Protein AF-A0A933KCN4-F1 (afdb_monomer_lite)

Radius of gyration: 22.03 Å; chains: 1; bounding box: 54×38×72 Å

Sequence (298 aa):
MMPRCTMSQRCWRRTVTELDRVSPREGIVVPLVALTMRRPDFNPCTGIELEEIDELVVASTVLVPADRQVNGPARVSVLASTNHQVNRSIQRIVTRFPRLRACAYLHSHPFARGGTWPSRGPGCDYDGHMIPLFERNREAGLNTSFSFIACRAGSGDGWVIAAFALDRWRRIVDLGFVEVADDSSASVRDALVESLHSRADVRSMLHRFKGELARRGLGFRIDELFGGWLRVVIDLGDSCAAVLLLPVEFPRRVPEFFTVRRPGNGASRFPAPAAWLTTSDGWVRVVDRIEEVYHVRP

Structure (mmCIF, N/CA/C/O backbone):
data_AF-A0A933KCN4-F1
#
_entry.id   AF-A0A933KCN4-F1
#
loop_
_atom_site.group_PDB
_atom_site.id
_atom_site.type_symbol
_atom_site.label_atom_id
_atom_site.label_alt_id
_atom_site.label_comp_id
_atom_site.label_asym_id
_atom_site.label_entity_id
_atom_site.label_seq_id
_atom_site.pdbx_PDB_ins_code
_atom_site.Cartn_x
_atom_site.Cartn_y
_atom_site.Cartn_z
_atom_site.occupancy
_atom_site.B_iso_or_equiv
_atom_site.auth_seq_id
_atom_site.auth_comp_id
_atom_site.auth_asym_id
_atom_site.auth_atom_id
_atom_site.pdbx_PDB_model_num
ATOM 1 N N . MET A 1 1 ? 1.976 -20.451 -0.901 1.00 81.50 1 MET A N 1
ATOM 2 C CA . MET A 1 1 ? 1.371 -19.775 -2.068 1.00 81.50 1 MET A CA 1
ATOM 3 C C . MET A 1 1 ? 1.918 -18.360 -2.103 1.00 81.50 1 MET A C 1
ATOM 5 O O . MET A 1 1 ? 1.991 -17.756 -1.035 1.00 81.50 1 MET A O 1
ATOM 9 N N . MET A 1 2 ? 2.375 -17.888 -3.263 1.00 92.44 2 MET A N 1
ATOM 10 C CA . MET A 1 2 ? 2.912 -16.528 -3.398 1.00 92.44 2 MET A CA 1
ATOM 11 C C . MET A 1 2 ? 1.773 -15.517 -3.571 1.00 92.44 2 MET A C 1
ATOM 13 O O . MET A 1 2 ? 0.769 -15.879 -4.189 1.00 92.44 2 MET A O 1
ATOM 17 N N . PRO A 1 3 ? 1.903 -14.293 -3.027 1.00 96.12 3 PRO A N 1
ATOM 18 C CA . PRO A 1 3 ? 0.948 -13.224 -3.278 1.00 96.12 3 PRO A CA 1
ATOM 19 C C . PRO A 1 3 ? 0.788 -12.944 -4.772 1.00 96.12 3 PRO A C 1
ATOM 21 O O . PRO A 1 3 ? 1.776 -12.885 -5.506 1.00 96.12 3 PRO A O 1
ATOM 24 N N . ARG A 1 4 ? -0.447 -12.713 -5.215 1.00 97.31 4 ARG A N 1
ATOM 25 C CA . ARG A 1 4 ? -0.712 -12.175 -6.554 1.00 97.31 4 ARG A CA 1
ATOM 26 C C . ARG A 1 4 ? -0.347 -10.697 -6.605 1.00 97.31 4 ARG A C 1
ATOM 28 O O . ARG A 1 4 ? -0.522 -9.989 -5.618 1.00 97.31 4 ARG A O 1
ATOM 35 N N . CYS A 1 5 ? 0.124 -10.219 -7.752 1.00 98.19 5 CYS A N 1
ATOM 36 C CA . CYS A 1 5 ? 0.451 -8.809 -7.942 1.00 98.19 5 CYS A CA 1
ATOM 37 C C . CYS A 1 5 ? -0.417 -8.213 -9.044 1.00 98.19 5 CYS A C 1
ATOM 39 O O . CYS A 1 5 ? -0.327 -8.640 -10.191 1.00 98.19 5 CYS A O 1
ATOM 41 N N . THR A 1 6 ? -1.193 -7.190 -8.709 1.00 98.38 6 THR A N 1
ATOM 42 C CA . THR A 1 6 ? -2.132 -6.540 -9.622 1.00 98.38 6 THR A CA 1
ATOM 43 C C . THR A 1 6 ? -1.844 -5.042 -9.696 1.00 98.38 6 THR A C 1
ATOM 45 O O . THR A 1 6 ? -1.552 -4.403 -8.685 1.00 98.38 6 THR A O 1
ATOM 48 N N . MET A 1 7 ? -1.955 -4.439 -10.877 1.00 98.56 7 MET A N 1
ATOM 49 C CA . MET A 1 7 ? -1.900 -2.990 -11.082 1.00 98.56 7 MET A CA 1
ATOM 50 C C . MET A 1 7 ? -3.141 -2.518 -11.832 1.00 98.56 7 MET A C 1
ATOM 52 O O . MET A 1 7 ? -3.542 -3.121 -12.823 1.00 98.56 7 MET A O 1
ATOM 56 N N . SER A 1 8 ? -3.739 -1.414 -11.389 1.00 98.50 8 SER A N 1
ATOM 57 C CA . SER A 1 8 ? -4.896 -0.843 -12.081 1.00 98.50 8 SER A CA 1
ATOM 58 C C . SER A 1 8 ? -4.525 -0.332 -13.481 1.00 98.50 8 SER A C 1
ATOM 60 O O . SER A 1 8 ? -3.422 0.184 -13.696 1.00 98.50 8 SER A O 1
ATOM 62 N N . GLN A 1 9 ? -5.446 -0.424 -14.443 1.00 98.44 9 GLN A N 1
ATOM 63 C CA . GLN A 1 9 ? -5.261 0.035 -15.825 1.00 98.44 9 GLN A CA 1
ATOM 64 C C . GLN A 1 9 ? -4.801 1.501 -15.895 1.00 98.44 9 GLN A C 1
ATOM 66 O O . GLN A 1 9 ? -3.965 1.880 -16.726 1.00 98.44 9 GLN A O 1
ATOM 71 N N . ARG A 1 10 ? -5.336 2.368 -15.028 1.00 98.12 10 ARG A N 1
ATOM 72 C CA . ARG A 1 10 ? -4.909 3.770 -14.933 1.00 98.12 10 ARG A CA 1
ATOM 73 C C . ARG A 1 10 ? -3.468 3.901 -14.444 1.00 98.12 10 ARG A C 1
ATOM 75 O O . ARG A 1 10 ? -2.727 4.721 -14.992 1.00 98.12 10 ARG A O 1
ATOM 82 N N . CYS A 1 11 ? -3.069 3.124 -13.439 1.00 98.06 11 CYS A N 1
ATOM 83 C CA . CYS A 1 11 ? -1.692 3.106 -12.950 1.00 98.06 11 CYS A CA 1
ATOM 84 C C . CYS A 1 11 ? -0.727 2.578 -13.994 1.00 98.06 11 CYS A C 1
ATOM 86 O O . CYS A 1 11 ? 0.296 3.216 -14.222 1.00 98.06 11 CYS A O 1
ATOM 88 N N . TRP A 1 12 ? -1.089 1.487 -14.665 1.00 98.38 12 TRP A N 1
ATOM 89 C CA . TRP A 1 12 ? -0.310 0.908 -15.748 1.00 98.38 12 TRP A CA 1
ATOM 90 C C . TRP A 1 12 ? -0.003 1.942 -16.828 1.00 98.38 12 TRP A C 1
ATOM 92 O O . TRP A 1 12 ? 1.162 2.221 -17.100 1.00 98.38 12 TRP A O 1
ATOM 102 N N . ARG A 1 13 ? -1.041 2.595 -17.373 1.00 98.38 13 ARG A N 1
ATOM 103 C CA . ARG A 1 13 ? -0.879 3.635 -18.402 1.00 98.38 13 ARG A CA 1
ATOM 104 C C . ARG A 1 13 ? 0.042 4.754 -17.935 1.00 98.38 13 ARG A C 1
ATOM 106 O O . ARG A 1 13 ? 0.967 5.117 -18.649 1.00 98.38 13 ARG A O 1
ATOM 113 N N . ARG A 1 14 ? -0.180 5.271 -16.723 1.00 97.94 14 ARG A N 1
ATOM 114 C CA . ARG A 1 14 ? 0.636 6.356 -16.164 1.00 97.94 14 ARG A CA 1
ATOM 115 C C . ARG A 1 14 ? 2.099 5.949 -15.984 1.00 97.94 14 ARG A C 1
ATOM 117 O O . ARG A 1 14 ? 2.979 6.753 -16.273 1.00 97.94 14 ARG A O 1
ATOM 124 N N . THR A 1 15 ? 2.346 4.733 -15.504 1.00 98.19 15 THR A N 1
ATOM 125 C CA . THR A 1 15 ? 3.693 4.175 -15.355 1.00 98.19 15 THR A CA 1
ATOM 126 C C . THR A 1 15 ? 4.356 4.038 -16.718 1.00 98.19 15 THR A C 1
ATOM 128 O O . THR A 1 15 ? 5.414 4.615 -16.921 1.00 98.19 15 THR A O 1
ATOM 131 N N . VAL A 1 16 ? 3.714 3.363 -17.674 1.00 97.94 16 VAL A N 1
ATOM 132 C CA . VAL A 1 16 ? 4.256 3.159 -19.026 1.00 97.94 16 VAL A CA 1
ATOM 133 C C . VAL A 1 16 ? 4.570 4.485 -19.715 1.00 97.94 16 VAL A C 1
ATOM 135 O O . VAL A 1 16 ? 5.673 4.641 -20.220 1.00 97.94 16 VAL A O 1
ATOM 138 N N . THR A 1 17 ? 3.672 5.475 -19.651 1.00 98.00 17 THR A N 1
ATOM 139 C CA . THR A 1 17 ? 3.935 6.815 -20.203 1.00 98.00 17 THR A CA 1
ATOM 140 C C . THR A 1 17 ? 5.198 7.447 -19.615 1.00 98.00 17 THR A C 1
ATOM 142 O O . THR A 1 17 ? 5.985 8.042 -20.348 1.00 98.00 17 THR A O 1
ATOM 145 N N . GLU A 1 18 ? 5.412 7.324 -18.304 1.00 97.75 18 GLU A N 1
ATOM 146 C CA . GLU A 1 18 ? 6.623 7.849 -17.670 1.00 97.75 18 GLU A CA 1
ATOM 147 C C . GLU A 1 18 ? 7.877 7.069 -18.086 1.00 97.75 18 GLU A C 1
ATOM 149 O O . GLU A 1 18 ? 8.913 7.676 -18.354 1.00 97.75 18 GLU A O 1
ATOM 154 N N . LEU A 1 19 ? 7.791 5.740 -18.175 1.00 97.25 19 LEU A N 1
ATOM 155 C CA . LEU A 1 19 ? 8.918 4.898 -18.576 1.00 97.25 19 LEU A CA 1
ATOM 156 C C . LEU A 1 19 ? 9.306 5.109 -20.046 1.00 97.25 19 LEU A C 1
ATOM 158 O O . LEU A 1 19 ? 10.495 5.162 -20.362 1.00 97.25 19 LEU A O 1
ATOM 162 N N . ASP A 1 20 ? 8.331 5.297 -20.935 1.00 97.31 20 ASP A N 1
ATOM 163 C CA . ASP A 1 20 ? 8.576 5.620 -22.341 1.00 97.31 20 ASP A CA 1
ATOM 164 C C . ASP A 1 20 ? 9.234 6.994 -22.499 1.00 97.31 20 ASP A C 1
ATOM 166 O O . ASP A 1 20 ? 10.164 7.136 -23.290 1.00 97.31 20 ASP A O 1
ATOM 170 N N . ARG A 1 21 ? 8.830 7.989 -21.695 1.00 97.06 21 ARG A N 1
ATOM 171 C CA . ARG A 1 21 ? 9.412 9.343 -21.714 1.00 97.06 21 ARG A CA 1
ATOM 172 C C . ARG A 1 21 ? 10.920 9.350 -21.440 1.00 97.06 21 ARG A C 1
ATOM 174 O O . ARG A 1 21 ? 11.634 10.200 -21.972 1.00 97.06 21 ARG A O 1
ATOM 181 N N . VAL A 1 22 ? 11.399 8.470 -20.561 1.00 96.88 22 VAL A N 1
ATOM 182 C CA . VAL A 1 22 ? 12.813 8.442 -20.137 1.00 96.88 22 VAL A CA 1
ATOM 183 C C . VAL A 1 22 ? 13.652 7.402 -20.873 1.00 96.88 22 VAL A C 1
ATOM 185 O O . VAL A 1 22 ? 14.882 7.518 -20.873 1.00 96.88 22 VAL A O 1
ATOM 188 N N . SER A 1 23 ? 13.015 6.431 -21.533 1.00 94.56 23 SER A N 1
ATOM 189 C CA . SER A 1 23 ? 13.692 5.418 -22.345 1.00 94.56 23 SER A CA 1
ATOM 190 C C . SER A 1 23 ? 14.627 6.071 -23.384 1.00 94.56 23 SER A C 1
ATOM 192 O O . SER A 1 23 ? 14.271 7.105 -23.949 1.00 94.56 23 SER A O 1
ATOM 194 N N . PRO A 1 24 ? 15.841 5.534 -23.632 1.00 95.06 24 PRO A N 1
ATOM 195 C CA . PRO A 1 24 ? 16.376 4.234 -23.208 1.00 95.06 24 PRO A CA 1
ATOM 196 C C . PRO A 1 24 ? 17.041 4.231 -21.818 1.00 95.06 24 PRO A C 1
ATOM 198 O O . PRO A 1 24 ? 17.801 3.317 -21.512 1.00 95.06 24 PRO A O 1
ATOM 201 N N . ARG A 1 25 ? 16.803 5.244 -20.980 1.00 97.12 25 ARG A N 1
ATOM 202 C CA . ARG A 1 25 ? 17.338 5.321 -19.612 1.00 97.12 25 ARG A CA 1
ATOM 203 C C . ARG A 1 25 ? 16.365 4.707 -18.609 1.00 97.12 25 ARG A C 1
ATOM 205 O O . ARG A 1 25 ? 15.171 4.593 -18.891 1.00 97.12 25 ARG A O 1
ATOM 212 N N . GLU A 1 26 ? 16.872 4.330 -17.442 1.00 96.75 26 GLU A N 1
ATOM 213 C CA . GLU A 1 26 ? 16.041 3.850 -16.341 1.00 96.75 26 GLU A CA 1
ATOM 214 C C . GLU A 1 26 ? 15.126 4.962 -15.826 1.00 96.75 26 GLU A C 1
ATOM 216 O O . GLU A 1 26 ? 15.559 6.098 -15.615 1.00 96.75 26 GLU A O 1
ATOM 221 N N . GLY A 1 27 ? 13.857 4.631 -15.609 1.00 96.44 27 GLY A N 1
ATOM 222 C CA . GLY A 1 27 ? 12.855 5.496 -14.996 1.00 96.44 27 GLY A CA 1
ATOM 223 C C . GLY A 1 27 ? 12.537 5.075 -13.575 1.00 96.44 27 GLY A C 1
ATOM 224 O O . GLY A 1 27 ? 12.808 3.941 -13.197 1.00 96.44 27 GLY A O 1
ATOM 225 N N . ILE A 1 28 ? 11.932 5.976 -12.801 1.00 96.00 28 ILE A N 1
ATOM 226 C CA . ILE A 1 28 ? 11.453 5.685 -11.448 1.00 96.00 28 ILE A CA 1
ATOM 227 C C . ILE A 1 28 ? 10.048 6.245 -11.230 1.00 96.00 28 ILE A C 1
ATOM 229 O O . ILE A 1 28 ? 9.748 7.392 -11.566 1.00 96.00 28 ILE A O 1
ATOM 233 N N . VAL A 1 29 ? 9.191 5.448 -10.602 1.00 96.25 29 VAL A N 1
ATOM 234 C CA . VAL A 1 29 ? 7.903 5.886 -10.055 1.00 96.25 29 VAL A CA 1
ATOM 235 C C . VAL A 1 29 ? 7.720 5.293 -8.663 1.00 96.25 29 VAL A C 1
ATOM 237 O O . VAL A 1 29 ? 8.327 4.285 -8.308 1.00 96.25 29 VAL A O 1
ATOM 240 N N . VAL A 1 30 ? 6.865 5.912 -7.853 1.00 96.56 30 VAL A N 1
ATOM 241 C CA . VAL A 1 30 ? 6.528 5.386 -6.528 1.00 96.56 30 VAL A CA 1
ATOM 242 C C . VAL A 1 30 ? 5.136 4.761 -6.580 1.00 96.56 30 VAL A C 1
ATOM 244 O O . VAL A 1 30 ? 4.142 5.497 -6.587 1.00 96.56 30 VAL A O 1
ATOM 247 N N . PRO A 1 31 ? 5.026 3.425 -6.656 1.00 97.31 31 PRO A N 1
ATOM 248 C CA . PRO A 1 31 ? 3.743 2.748 -6.567 1.00 97.31 31 PRO A CA 1
ATOM 249 C C . PRO A 1 31 ? 3.214 2.801 -5.135 1.00 97.31 31 PRO A C 1
ATOM 251 O O . PRO A 1 31 ? 3.963 2.679 -4.166 1.00 97.31 31 PRO A O 1
ATOM 254 N N . LEU A 1 32 ? 1.904 2.983 -5.008 1.00 97.50 32 LEU A N 1
ATOM 255 C CA . LEU A 1 32 ? 1.205 2.868 -3.741 1.00 97.50 32 LEU A CA 1
ATOM 256 C C . LEU A 1 32 ? 0.402 1.573 -3.747 1.00 97.50 32 LEU A C 1
ATOM 258 O O . LEU A 1 32 ? -0.440 1.364 -4.622 1.00 97.50 32 LEU A O 1
ATOM 262 N N . VAL A 1 33 ? 0.698 0.720 -2.773 1.00 96.62 33 VAL A N 1
ATOM 263 C CA . VAL A 1 33 ? 0.242 -0.668 -2.709 1.00 96.62 33 VAL A CA 1
ATOM 264 C C . VAL A 1 33 ? -0.781 -0.812 -1.588 1.00 96.62 33 VAL A C 1
ATOM 266 O O . VAL A 1 33 ? -0.546 -0.326 -0.481 1.00 96.62 33 VAL A O 1
ATOM 269 N N . ALA A 1 34 ? -1.897 -1.477 -1.872 1.00 96.06 34 ALA A N 1
ATOM 270 C CA . ALA A 1 34 ? -2.776 -2.058 -0.864 1.00 96.06 34 ALA A CA 1
ATOM 271 C C . ALA A 1 34 ? -2.482 -3.554 -0.719 1.00 96.06 34 ALA A C 1
ATOM 273 O O . ALA A 1 34 ? -2.160 -4.220 -1.703 1.00 96.06 34 ALA A O 1
ATOM 274 N N . LEU A 1 35 ? -2.600 -4.064 0.507 1.00 94.94 35 LEU A N 1
ATOM 275 C CA . LEU A 1 35 ? -2.423 -5.482 0.815 1.00 94.94 35 LEU A CA 1
ATOM 276 C C . LEU A 1 35 ? -3.782 -6.116 1.103 1.00 94.94 35 LEU A C 1
ATOM 278 O O . LEU A 1 35 ? -4.529 -5.617 1.949 1.00 94.94 35 LEU A O 1
ATOM 282 N N . THR A 1 36 ? -4.063 -7.235 0.447 1.00 92.75 36 THR A N 1
ATOM 283 C CA . THR A 1 36 ? -5.160 -8.130 0.817 1.00 92.75 36 THR A CA 1
ATOM 284 C C . THR A 1 36 ? -4.583 -9.277 1.631 1.00 92.75 36 THR A C 1
ATOM 286 O O . THR A 1 36 ? -3.637 -9.938 1.204 1.00 92.75 36 THR A O 1
ATOM 289 N N . MET A 1 37 ? -5.142 -9.510 2.815 1.00 92.56 37 MET A N 1
ATOM 290 C CA . MET A 1 37 ? -4.694 -10.573 3.712 1.00 92.56 37 MET A CA 1
ATOM 291 C C . MET A 1 37 ? -5.373 -11.893 3.353 1.00 92.56 37 MET A C 1
ATOM 293 O O . MET A 1 37 ? -6.578 -11.923 3.112 1.00 92.56 37 MET A O 1
ATOM 297 N N . ARG A 1 38 ? -4.627 -13.000 3.400 1.00 91.69 38 ARG A N 1
ATOM 298 C CA . ARG A 1 38 ? -5.158 -14.348 3.132 1.00 91.69 38 ARG A CA 1
ATOM 299 C C . ARG A 1 38 ? -6.177 -14.789 4.177 1.00 91.69 38 ARG A C 1
ATOM 301 O O . ARG A 1 38 ? -7.080 -15.573 3.896 1.00 91.69 38 ARG A O 1
ATOM 308 N N . ARG A 1 39 ? -6.016 -14.296 5.404 1.00 87.44 39 ARG A N 1
ATOM 309 C CA . ARG A 1 39 ? -6.903 -14.585 6.527 1.00 87.44 39 ARG A CA 1
ATOM 310 C C . ARG A 1 39 ? -7.927 -13.463 6.707 1.00 87.44 39 ARG A C 1
ATOM 312 O O . ARG A 1 39 ? -7.523 -12.326 6.958 1.00 87.44 39 ARG A O 1
ATOM 319 N N . PRO A 1 40 ? -9.239 -13.758 6.661 1.00 77.56 40 PRO A N 1
ATOM 320 C CA . PRO A 1 40 ? -10.265 -12.742 6.889 1.00 77.56 40 PRO A CA 1
ATOM 321 C C . PRO A 1 40 ? -10.249 -12.219 8.335 1.00 77.56 40 PRO A C 1
ATOM 323 O O . PRO A 1 40 ? -10.608 -11.068 8.576 1.00 77.56 40 PRO A O 1
ATOM 326 N N . ASP A 1 41 ? -9.779 -13.033 9.285 1.00 76.44 41 ASP A N 1
ATOM 327 C CA . ASP A 1 41 ? -9.681 -12.735 10.717 1.00 76.44 41 ASP A CA 1
ATOM 328 C C . ASP A 1 41 ? -8.330 -12.127 11.140 1.00 76.44 41 ASP A C 1
ATOM 330 O O . ASP A 1 41 ? -8.005 -12.127 12.331 1.00 76.44 41 ASP A O 1
ATOM 334 N N . PHE A 1 42 ? -7.541 -11.628 10.179 1.00 83.00 42 PHE A N 1
ATOM 335 C CA . PHE A 1 42 ? -6.253 -10.985 10.439 1.00 83.00 42 PHE A CA 1
ATOM 336 C C . PHE A 1 42 ? -6.388 -9.819 11.432 1.00 83.00 42 PHE A C 1
ATOM 338 O O . PHE A 1 42 ? -7.232 -8.938 11.260 1.00 83.00 42 PHE A O 1
ATOM 345 N N . ASN A 1 43 ? -5.523 -9.803 12.449 1.00 83.00 43 ASN A N 1
ATOM 346 C CA . ASN A 1 43 ? -5.484 -8.752 13.459 1.00 83.00 43 ASN A CA 1
ATOM 347 C C . ASN A 1 43 ? -4.529 -7.630 13.011 1.00 83.00 43 ASN A C 1
ATOM 349 O O . ASN A 1 43 ? -3.319 -7.844 13.000 1.00 83.00 43 ASN A O 1
ATOM 353 N N . PRO A 1 44 ? -5.011 -6.405 12.734 1.00 82.38 44 PRO A N 1
ATOM 354 C CA . PRO A 1 44 ? -4.163 -5.304 12.268 1.00 82.38 44 PRO A CA 1
ATOM 355 C C . PRO A 1 44 ? -3.173 -4.785 13.325 1.00 82.38 44 PRO A C 1
ATOM 357 O O . PRO A 1 44 ? -2.389 -3.886 13.033 1.00 82.38 44 PRO A O 1
ATOM 360 N N . CYS A 1 45 ? -3.214 -5.303 14.559 1.00 82.12 45 CYS A N 1
ATOM 361 C CA . CYS A 1 45 ? -2.244 -4.988 15.607 1.00 82.12 45 CYS A CA 1
ATOM 362 C C . CYS A 1 45 ? -0.999 -5.889 15.598 1.00 82.12 45 CYS A C 1
ATOM 364 O O . CYS A 1 45 ? -0.079 -5.614 16.369 1.00 82.12 45 CYS A O 1
ATOM 366 N N . THR A 1 46 ? -0.968 -6.970 14.812 1.00 85.62 46 THR A N 1
ATOM 367 C CA . THR A 1 46 ? 0.212 -7.840 14.697 1.00 85.62 46 THR A CA 1
ATOM 368 C C . THR A 1 46 ? 1.080 -7.440 13.509 1.00 85.62 46 THR A C 1
ATOM 370 O O . THR A 1 46 ? 0.627 -6.739 12.605 1.00 85.62 46 THR A O 1
ATOM 373 N N . GLY A 1 47 ? 2.338 -7.891 13.517 1.00 87.75 47 GLY A N 1
ATOM 374 C CA . GLY A 1 47 ? 3.182 -7.804 12.328 1.00 87.75 47 GLY A CA 1
ATOM 375 C C . GLY A 1 47 ? 2.541 -8.543 11.149 1.00 87.75 47 GLY A C 1
ATOM 376 O O . GLY A 1 47 ? 1.856 -9.540 11.364 1.00 87.75 47 GLY A O 1
ATOM 377 N N . ILE A 1 48 ? 2.747 -8.032 9.937 1.00 92.00 48 ILE A N 1
ATOM 378 C CA . ILE A 1 48 ? 2.319 -8.629 8.670 1.00 92.00 48 ILE A CA 1
ATOM 379 C C . ILE A 1 48 ? 3.529 -9.301 8.030 1.00 92.00 48 ILE A C 1
ATOM 381 O O . ILE A 1 48 ? 4.473 -8.619 7.622 1.00 92.00 48 ILE A O 1
ATOM 385 N N . GLU A 1 49 ? 3.489 -10.621 7.911 1.00 94.06 49 GLU A N 1
ATOM 386 C CA . GLU A 1 49 ? 4.485 -11.410 7.186 1.00 94.06 49 GLU A CA 1
ATOM 387 C C . GLU A 1 49 ? 4.106 -11.563 5.705 1.00 94.06 49 GLU A C 1
ATOM 389 O O . GLU A 1 49 ? 2.932 -11.501 5.331 1.00 94.06 49 GLU A O 1
ATOM 394 N N . LEU A 1 50 ? 5.095 -11.816 4.839 1.00 95.81 50 LEU A N 1
ATOM 395 C CA . LEU A 1 50 ? 4.861 -12.014 3.402 1.00 95.81 50 LEU A CA 1
ATOM 396 C C . LEU A 1 50 ? 3.890 -13.177 3.134 1.00 95.81 50 LEU A C 1
ATOM 398 O O . LEU A 1 50 ? 3.048 -13.099 2.241 1.00 95.81 50 LEU A O 1
ATOM 402 N N . GLU A 1 51 ? 3.980 -14.249 3.921 1.00 95.06 51 GLU A N 1
ATOM 403 C CA . GLU A 1 51 ? 3.150 -15.443 3.781 1.00 95.06 51 GLU A CA 1
ATOM 404 C C . GLU A 1 51 ? 1.681 -15.205 4.147 1.00 95.06 51 GLU A C 1
ATOM 406 O O . GLU A 1 51 ? 0.830 -16.014 3.771 1.00 95.06 51 GLU A O 1
ATOM 411 N N . GLU A 1 52 ? 1.367 -14.124 4.861 1.00 94.88 52 GLU A N 1
ATOM 412 C CA . GLU A 1 52 ? 0.000 -13.757 5.247 1.00 94.88 52 GLU A CA 1
ATOM 413 C C . GLU A 1 52 ? -0.716 -12.932 4.173 1.00 94.88 52 GLU A C 1
ATOM 415 O O . GLU A 1 52 ? -1.935 -12.750 4.243 1.00 94.88 52 GLU A O 1
ATOM 420 N N . ILE A 1 53 ? 0.023 -12.456 3.171 1.00 95.69 53 ILE A N 1
ATOM 421 C CA . ILE A 1 53 ? -0.493 -11.637 2.079 1.00 95.69 53 ILE A CA 1
ATOM 422 C C . ILE A 1 53 ? -1.017 -12.550 0.965 1.00 95.69 53 ILE A C 1
ATOM 424 O O . ILE A 1 53 ? -0.374 -13.518 0.550 1.00 95.69 53 ILE A O 1
ATOM 428 N N . ASP A 1 54 ? -2.214 -12.241 0.482 1.00 96.62 54 ASP A N 1
ATOM 429 C CA . ASP A 1 54 ? -2.850 -12.916 -0.647 1.00 96.62 54 ASP A CA 1
ATOM 430 C C . ASP A 1 54 ? -2.644 -12.154 -1.957 1.00 96.62 54 ASP A C 1
ATOM 432 O O . ASP A 1 54 ? -2.302 -12.743 -2.981 1.00 96.62 54 ASP A O 1
ATOM 436 N N . GLU A 1 55 ? -2.781 -10.827 -1.910 1.00 97.12 55 GLU A N 1
ATOM 437 C CA . GLU A 1 55 ? -2.673 -9.962 -3.083 1.00 97.12 55 GLU A CA 1
ATOM 438 C C . GLU A 1 55 ? -2.013 -8.618 -2.736 1.00 97.12 55 GLU A C 1
ATOM 440 O O . GLU A 1 55 ? -2.265 -8.026 -1.682 1.00 97.12 55 GLU A O 1
ATOM 445 N N . LEU A 1 56 ? -1.188 -8.130 -3.661 1.00 97.69 56 LEU A N 1
ATOM 446 C CA . LEU A 1 56 ? -0.647 -6.778 -3.729 1.00 97.69 56 LEU A CA 1
ATOM 447 C C . LEU A 1 56 ? -1.378 -6.018 -4.836 1.00 97.69 56 LEU A C 1
ATOM 449 O O . LEU A 1 56 ? -1.312 -6.415 -5.997 1.00 97.69 56 LEU A O 1
ATOM 453 N N . VAL A 1 57 ? -2.022 -4.900 -4.506 1.00 98.19 57 VAL A N 1
ATOM 454 C CA . VAL A 1 57 ? -2.766 -4.090 -5.482 1.00 98.19 57 VAL A CA 1
ATOM 455 C C . VAL A 1 57 ? -2.146 -2.701 -5.606 1.00 98.19 57 VAL A C 1
ATOM 457 O O . VAL A 1 57 ? -2.233 -1.882 -4.691 1.00 98.19 57 VAL A O 1
ATOM 460 N N . VAL A 1 58 ? -1.554 -2.398 -6.761 1.00 98.31 58 VAL A N 1
ATOM 461 C CA . VAL A 1 58 ? -1.075 -1.058 -7.122 1.00 98.31 58 VAL A CA 1
ATOM 462 C C . VAL A 1 58 ? -2.218 -0.270 -7.759 1.00 98.31 58 VAL A C 1
ATOM 464 O O . VAL A 1 58 ? -2.451 -0.348 -8.966 1.00 98.31 58 VAL A O 1
ATOM 467 N N . ALA A 1 59 ? -2.935 0.508 -6.948 1.00 97.56 59 ALA A N 1
ATOM 468 C CA . ALA A 1 59 ? -4.076 1.309 -7.412 1.00 97.56 59 ALA A CA 1
ATOM 469 C C . ALA A 1 59 ? -3.767 2.810 -7.566 1.00 97.56 59 ALA A C 1
ATOM 471 O O . ALA A 1 59 ? -4.587 3.561 -8.096 1.00 97.56 59 ALA A O 1
ATOM 472 N N . SER A 1 60 ? -2.587 3.262 -7.126 1.00 97.81 60 SER A N 1
ATOM 473 C CA . SER A 1 60 ? -2.087 4.612 -7.403 1.00 97.81 60 SER A CA 1
ATOM 474 C C . SER A 1 60 ? -0.574 4.612 -7.619 1.00 97.81 60 SER A C 1
ATOM 476 O O . SER A 1 60 ? 0.151 3.803 -7.050 1.00 97.81 60 SER A O 1
ATOM 478 N N . THR A 1 61 ? -0.079 5.561 -8.412 1.00 97.12 61 THR A N 1
ATOM 479 C CA . THR A 1 61 ? 1.355 5.819 -8.599 1.00 97.12 61 THR A CA 1
ATOM 480 C C . THR A 1 61 ? 1.641 7.308 -8.437 1.00 97.12 61 THR A C 1
ATOM 482 O O . THR A 1 61 ? 0.858 8.168 -8.853 1.00 97.12 61 THR A O 1
ATOM 485 N N . VAL A 1 62 ? 2.764 7.632 -7.805 1.00 97.19 62 VAL A N 1
ATOM 486 C CA . VAL A 1 62 ? 3.289 8.993 -7.692 1.00 97.19 62 VAL A CA 1
ATOM 487 C C . VAL A 1 62 ? 4.495 9.103 -8.611 1.00 97.19 62 VAL A C 1
ATOM 489 O O . VAL A 1 62 ? 5.436 8.320 -8.512 1.00 97.19 62 VAL A O 1
ATOM 492 N N . LEU A 1 63 ? 4.457 10.079 -9.516 1.00 96.06 63 LEU A N 1
ATOM 493 C CA . LEU A 1 63 ? 5.590 10.374 -10.387 1.00 96.06 63 LEU A CA 1
ATOM 494 C C . LEU A 1 63 ? 6.604 11.226 -9.633 1.00 96.06 63 LEU A C 1
ATOM 496 O O . LEU A 1 63 ? 6.231 12.165 -8.921 1.00 96.06 63 LEU A O 1
ATOM 500 N N . VAL A 1 64 ? 7.879 10.914 -9.827 1.00 95.06 64 VAL A N 1
ATOM 501 C CA . VAL A 1 64 ? 8.966 11.793 -9.411 1.00 95.06 64 VAL A CA 1
ATOM 502 C C . VAL A 1 64 ? 9.077 12.919 -10.448 1.00 95.06 64 VAL A C 1
ATOM 504 O O . VAL A 1 64 ? 9.088 12.620 -11.641 1.00 95.06 64 VAL A O 1
ATOM 507 N N . PRO A 1 65 ? 9.140 14.205 -10.054 1.00 94.50 65 PRO A N 1
ATOM 508 C CA . PRO A 1 65 ? 9.293 15.298 -11.014 1.00 94.50 65 PRO A CA 1
ATOM 509 C C . PRO A 1 65 ? 10.500 15.089 -11.936 1.00 94.50 65 PRO A C 1
ATOM 511 O O . PRO A 1 65 ? 11.565 14.680 -11.477 1.00 94.50 65 PRO A O 1
ATOM 514 N N . ALA A 1 66 ? 10.332 15.357 -13.232 1.00 93.62 66 ALA A N 1
ATOM 515 C CA . ALA A 1 66 ? 11.345 15.047 -14.241 1.00 93.62 66 ALA A CA 1
ATOM 516 C C . ALA A 1 66 ? 12.678 15.781 -14.002 1.00 93.62 66 ALA A C 1
ATOM 518 O O . ALA A 1 66 ? 13.736 15.197 -14.200 1.00 93.62 66 ALA A O 1
ATOM 519 N N . ASP A 1 67 ? 12.633 17.022 -13.509 1.00 93.56 67 ASP A N 1
ATOM 520 C CA . ASP A 1 67 ? 13.799 17.846 -13.147 1.00 93.56 67 ASP A CA 1
ATOM 521 C C . ASP A 1 67 ? 14.553 17.338 -11.905 1.00 93.56 67 ASP A C 1
ATOM 523 O O . ASP A 1 67 ? 15.604 17.865 -11.541 1.00 93.56 67 ASP A O 1
ATOM 527 N N . ARG A 1 68 ? 14.006 16.327 -11.225 1.00 95.00 68 ARG A N 1
ATOM 528 C CA . ARG A 1 68 ? 14.551 15.744 -9.993 1.00 95.00 68 ARG A CA 1
ATOM 529 C C . ARG A 1 68 ? 15.062 14.321 -10.164 1.00 95.00 6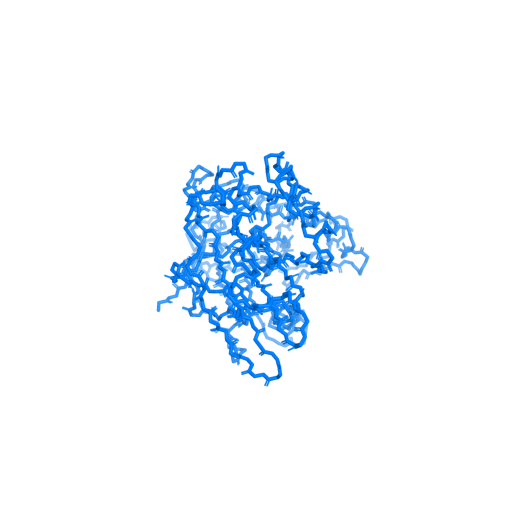8 ARG A C 1
ATOM 531 O O . ARG A 1 68 ? 15.586 13.757 -9.202 1.00 95.00 68 ARG A O 1
ATOM 538 N N . GLN A 1 69 ? 14.918 13.759 -11.359 1.00 94.62 69 GLN A N 1
ATOM 539 C CA . GLN A 1 69 ? 15.441 12.448 -11.712 1.00 94.62 69 GLN A CA 1
ATOM 540 C C . GLN A 1 69 ? 16.794 12.597 -12.410 1.00 94.62 69 GLN A C 1
ATOM 542 O O . GLN A 1 69 ? 16.952 13.393 -13.333 1.00 94.62 69 GLN A O 1
ATOM 547 N N . VAL A 1 70 ? 17.766 11.790 -11.996 1.00 94.12 70 VAL A N 1
ATOM 548 C CA . VAL A 1 70 ? 19.019 11.586 -12.722 1.00 94.12 70 VAL A CA 1
ATOM 549 C C . VAL A 1 70 ? 18.931 10.205 -13.357 1.00 94.12 70 VAL A C 1
ATOM 551 O O . VAL A 1 70 ? 19.271 9.193 -12.745 1.00 94.12 70 VAL A O 1
ATOM 554 N N . ASN A 1 71 ? 18.384 10.163 -14.572 1.00 95.69 71 ASN A N 1
ATOM 555 C CA . ASN A 1 71 ? 18.199 8.929 -15.331 1.00 95.69 71 ASN A CA 1
ATOM 556 C C . ASN A 1 71 ? 19.484 8.601 -16.104 1.00 95.69 71 ASN A C 1
ATOM 558 O O . ASN A 1 71 ? 19.950 9.411 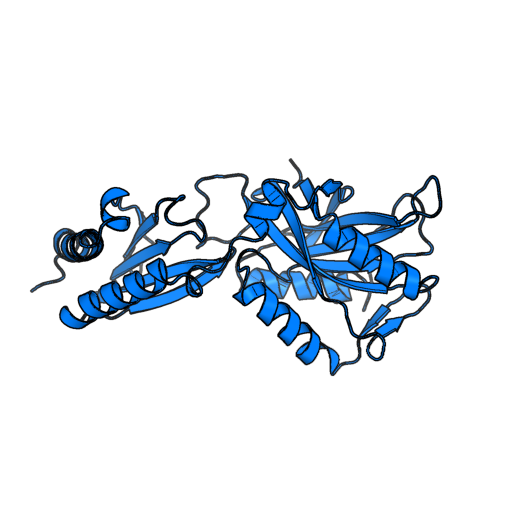-16.911 1.00 95.69 71 ASN A O 1
ATOM 562 N N . GLY A 1 72 ? 20.035 7.412 -15.886 1.00 93.56 72 GLY A N 1
ATOM 563 C CA . GLY A 1 72 ? 21.141 6.826 -16.638 1.00 93.56 72 GLY A CA 1
ATOM 564 C C . GLY A 1 72 ? 20.730 5.512 -17.316 1.00 93.56 72 GLY A C 1
ATOM 565 O O . GLY A 1 72 ? 19.623 5.025 -17.094 1.00 93.56 72 GLY A O 1
ATOM 566 N N . PRO A 1 73 ? 21.593 4.919 -18.160 1.00 89.75 73 PRO A N 1
ATOM 567 C CA . PRO A 1 73 ? 21.253 3.706 -18.914 1.00 89.75 73 PRO A CA 1
ATOM 568 C C . PRO A 1 73 ? 20.981 2.462 -18.053 1.00 89.75 73 PRO A C 1
ATOM 570 O O . PRO A 1 73 ? 20.189 1.617 -18.451 1.00 89.75 73 PRO A O 1
ATOM 573 N N . ALA A 1 74 ? 21.640 2.360 -16.896 1.00 88.06 74 ALA A N 1
ATOM 574 C CA . ALA A 1 74 ? 21.549 1.227 -15.967 1.00 88.06 74 ALA A CA 1
ATOM 575 C C . ALA A 1 74 ? 21.516 1.687 -14.497 1.00 88.06 74 ALA A C 1
ATOM 577 O O . ALA A 1 74 ? 22.039 1.022 -13.604 1.00 88.06 74 ALA A O 1
ATOM 578 N N . ARG A 1 75 ? 21.041 2.920 -14.277 1.00 89.69 75 ARG A N 1
ATOM 579 C CA . ARG A 1 75 ? 20.831 3.486 -12.945 1.00 89.69 75 ARG A CA 1
ATOM 580 C C . ARG A 1 75 ? 19.887 4.671 -13.020 1.00 89.69 75 ARG A C 1
ATOM 582 O O . ARG A 1 75 ? 20.099 5.573 -13.830 1.00 89.69 75 ARG A O 1
ATOM 589 N N . VAL A 1 76 ? 18.950 4.750 -12.088 1.00 90.62 76 VAL A N 1
ATOM 590 C CA . VAL A 1 76 ? 18.208 5.974 -11.778 1.00 90.62 76 VAL A CA 1
ATOM 591 C C . VAL A 1 76 ? 18.480 6.414 -10.342 1.00 90.62 76 VAL A C 1
ATOM 593 O O . VAL A 1 76 ? 18.574 5.602 -9.424 1.00 90.62 76 VAL A O 1
ATOM 596 N N . SER A 1 77 ? 18.631 7.718 -10.129 1.00 90.19 77 SER A N 1
ATOM 597 C CA . SER A 1 77 ? 18.673 8.307 -8.790 1.00 90.19 77 SER A CA 1
ATOM 598 C C . SER A 1 77 ? 17.810 9.564 -8.715 1.00 90.19 77 SER A C 1
ATOM 600 O O . SER A 1 77 ? 17.385 10.117 -9.732 1.00 90.19 77 SER A O 1
ATOM 602 N N . VAL A 1 78 ? 17.508 10.000 -7.494 1.00 89.75 78 VAL A N 1
ATOM 603 C CA . VAL A 1 78 ? 16.725 11.212 -7.229 1.00 89.75 78 VAL A CA 1
ATOM 604 C C . VAL A 1 78 ? 17.568 12.217 -6.456 1.00 89.75 78 VAL A C 1
ATOM 606 O O . VAL A 1 78 ? 18.380 11.836 -5.612 1.00 89.75 78 VAL A O 1
ATOM 609 N N . LEU A 1 79 ? 17.375 13.511 -6.715 1.00 89.38 79 LEU A N 1
ATOM 610 C CA . LEU A 1 79 ? 18.067 14.559 -5.956 1.00 89.38 79 LEU A CA 1
ATOM 611 C C . LEU A 1 79 ? 17.654 14.516 -4.474 1.00 89.38 79 LEU A C 1
ATOM 613 O O . LEU A 1 79 ? 16.497 14.232 -4.162 1.00 89.38 79 LEU A O 1
ATOM 617 N N . ALA A 1 80 ? 18.557 14.871 -3.556 1.00 81.62 80 ALA A N 1
ATOM 618 C CA . ALA A 1 80 ? 18.311 14.769 -2.110 1.00 81.62 80 ALA A CA 1
ATOM 619 C C . ALA A 1 80 ? 17.059 15.538 -1.626 1.00 81.62 80 ALA A C 1
ATOM 621 O O . ALA A 1 80 ? 16.355 15.089 -0.723 1.00 81.62 80 ALA A O 1
ATOM 622 N N . SER A 1 81 ? 16.724 16.667 -2.262 1.00 84.50 81 SER A N 1
ATOM 623 C CA . SER A 1 81 ? 15.558 17.498 -1.913 1.00 84.50 81 SER A CA 1
ATOM 624 C C . SER A 1 81 ? 14.206 16.930 -2.374 1.00 84.50 81 SER A C 1
ATOM 626 O O . SER A 1 81 ? 13.151 17.429 -1.978 1.00 84.50 81 SER A O 1
ATOM 628 N N . THR A 1 82 ? 14.209 15.868 -3.183 1.00 88.62 82 THR A N 1
ATOM 629 C CA . THR A 1 82 ? 13.011 15.314 -3.839 1.00 88.62 82 THR A CA 1
ATOM 630 C C . THR A 1 82 ? 12.049 14.653 -2.855 1.00 88.62 82 THR A C 1
ATOM 632 O O . THR A 1 82 ? 10.828 14.704 -3.037 1.00 88.62 82 THR A O 1
ATOM 635 N N . ASN A 1 83 ? 12.588 14.083 -1.772 1.00 86.81 83 ASN A N 1
ATOM 636 C CA . ASN A 1 83 ? 11.833 13.292 -0.802 1.00 86.81 83 ASN A CA 1
ATOM 637 C C . ASN A 1 83 ? 10.644 14.062 -0.220 1.00 86.81 83 ASN A C 1
ATOM 639 O O . ASN A 1 83 ? 9.540 13.530 -0.172 1.00 86.81 83 ASN A O 1
ATOM 643 N N . HIS A 1 84 ? 10.816 15.333 0.153 1.00 87.69 84 HIS A N 1
ATOM 644 C CA . HIS A 1 84 ? 9.728 16.116 0.747 1.00 87.69 84 HIS A CA 1
ATOM 645 C C . HIS A 1 84 ? 8.560 16.335 -0.233 1.00 87.69 84 HIS A C 1
ATOM 647 O O . HIS A 1 84 ? 7.388 16.253 0.139 1.00 87.69 84 HIS A O 1
ATOM 653 N N . GLN A 1 85 ? 8.846 16.590 -1.512 1.00 90.31 85 GLN A N 1
ATOM 654 C CA . GLN A 1 85 ? 7.807 16.810 -2.521 1.00 90.31 85 GLN A CA 1
ATOM 655 C C . GLN A 1 85 ? 7.044 15.524 -2.858 1.00 90.31 85 GLN A C 1
ATOM 657 O O . GLN A 1 85 ? 5.808 15.546 -2.928 1.00 90.31 85 GLN A O 1
ATOM 662 N N . VAL A 1 86 ? 7.766 14.417 -3.035 1.00 92.69 86 VAL A N 1
ATOM 663 C CA . VAL A 1 86 ? 7.172 13.102 -3.298 1.00 92.69 86 VAL A CA 1
ATOM 664 C C . VAL A 1 86 ? 6.361 12.648 -2.084 1.00 92.69 86 VAL A C 1
ATOM 666 O O . VAL A 1 86 ? 5.180 12.343 -2.240 1.00 92.69 86 VAL A O 1
ATOM 669 N N . ASN A 1 87 ? 6.910 12.753 -0.868 1.00 92.69 87 ASN A N 1
ATOM 670 C CA . ASN A 1 87 ? 6.212 12.404 0.372 1.00 92.69 87 ASN A CA 1
ATOM 671 C C . ASN A 1 87 ? 4.927 13.210 0.567 1.00 92.69 87 ASN A C 1
ATOM 673 O O . ASN A 1 87 ? 3.910 12.630 0.926 1.00 92.69 87 ASN A O 1
ATOM 677 N N . ARG A 1 88 ? 4.900 14.515 0.259 1.00 93.94 88 ARG A N 1
ATOM 678 C CA . ARG A 1 88 ? 3.644 15.291 0.305 1.00 93.94 88 ARG A CA 1
ATOM 679 C C . ARG A 1 88 ? 2.579 14.756 -0.653 1.00 93.94 88 ARG A C 1
ATOM 681 O O . ARG A 1 88 ? 1.393 14.822 -0.344 1.00 93.94 88 ARG A O 1
ATOM 688 N N . SER A 1 89 ? 2.982 14.274 -1.826 1.00 95.56 89 SER A N 1
ATOM 689 C CA . SER A 1 89 ? 2.052 13.713 -2.812 1.00 95.56 89 SER A CA 1
ATOM 690 C C . SER A 1 89 ? 1.566 12.326 -2.396 1.00 95.56 89 SER A C 1
ATOM 692 O O . SER A 1 89 ? 0.375 12.052 -2.511 1.00 95.56 89 SER A O 1
ATOM 694 N N . ILE A 1 90 ? 2.458 11.501 -1.840 1.00 95.25 90 ILE A N 1
ATOM 695 C CA . ILE A 1 90 ? 2.115 10.219 -1.216 1.00 95.25 90 ILE A CA 1
ATOM 696 C C . ILE A 1 90 ? 1.109 10.450 -0.089 1.00 95.25 90 ILE A C 1
ATOM 698 O O . ILE A 1 90 ? 0.024 9.883 -0.132 1.00 95.25 90 ILE A O 1
ATOM 702 N N . GLN A 1 91 ? 1.418 11.334 0.865 1.00 93.94 91 GLN A N 1
ATOM 703 C CA . GLN A 1 91 ? 0.559 11.597 2.019 1.00 93.94 91 GLN A CA 1
ATOM 704 C C . GLN A 1 91 ? -0.828 12.084 1.604 1.00 93.94 91 GLN A C 1
ATOM 706 O O . GLN A 1 91 ? -1.818 11.557 2.087 1.00 93.94 91 GLN A O 1
ATOM 711 N N . ARG A 1 92 ? -0.935 12.993 0.624 1.00 94.56 92 ARG A N 1
ATOM 712 C CA . ARG A 1 92 ? -2.243 13.413 0.087 1.00 94.56 92 ARG A CA 1
ATOM 713 C C . ARG A 1 92 ? -3.094 12.240 -0.410 1.00 94.56 92 ARG A C 1
ATOM 715 O O . ARG A 1 92 ? -4.305 12.245 -0.212 1.00 94.56 92 ARG A O 1
ATOM 722 N N . ILE A 1 93 ? -2.478 11.257 -1.064 1.00 95.88 93 ILE A N 1
ATOM 723 C CA . ILE A 1 93 ? -3.190 10.084 -1.584 1.00 95.88 93 ILE A CA 1
ATOM 724 C C . ILE A 1 93 ? -3.520 9.112 -0.451 1.00 95.88 93 ILE A C 1
ATOM 726 O O . ILE A 1 93 ? -4.653 8.656 -0.370 1.00 95.88 93 ILE A O 1
ATOM 730 N N . VAL A 1 94 ? -2.566 8.839 0.439 1.00 93.50 94 VAL A N 1
ATOM 731 C CA . VAL A 1 94 ? -2.729 7.913 1.567 1.00 93.50 94 VAL A CA 1
ATOM 732 C C . VAL A 1 94 ? -3.775 8.414 2.565 1.00 93.50 94 VAL A C 1
ATOM 734 O O . VAL A 1 94 ? -4.628 7.642 2.983 1.00 93.50 94 VAL A O 1
ATOM 737 N N . THR A 1 95 ? -3.796 9.711 2.882 1.00 91.38 95 THR A N 1
ATOM 738 C CA . THR A 1 95 ? -4.846 10.310 3.723 1.00 91.38 95 THR A CA 1
ATOM 739 C C . THR A 1 95 ? -6.236 10.111 3.118 1.00 91.38 95 THR A C 1
ATOM 741 O O . THR A 1 95 ? -7.207 9.923 3.850 1.00 91.38 95 THR A O 1
ATOM 744 N N . ARG A 1 96 ? -6.353 10.141 1.783 1.00 93.69 96 ARG A N 1
ATOM 745 C CA . ARG A 1 96 ? -7.622 9.884 1.098 1.00 93.69 96 ARG A CA 1
ATOM 746 C C . ARG A 1 96 ? -7.963 8.393 1.066 1.00 93.69 96 ARG A C 1
ATOM 748 O O . ARG A 1 96 ? -9.100 8.042 1.357 1.00 93.69 96 ARG A O 1
ATOM 755 N N . PHE A 1 97 ? -6.993 7.549 0.726 1.00 95.75 97 PHE A N 1
ATOM 756 C CA . PHE A 1 97 ? -7.134 6.106 0.534 1.00 95.75 97 PHE A CA 1
ATOM 757 C C . PHE A 1 97 ? -6.165 5.365 1.463 1.00 95.75 97 PHE A C 1
ATOM 759 O O . PHE A 1 97 ? -5.071 4.970 1.043 1.00 95.75 97 PHE A O 1
ATOM 766 N N . PRO A 1 98 ? -6.531 5.161 2.737 1.00 92.81 98 PRO A N 1
ATOM 767 C CA . PRO A 1 98 ? -5.591 4.712 3.758 1.00 92.81 98 PRO A CA 1
ATOM 768 C C . PRO A 1 98 ? -5.253 3.222 3.669 1.00 92.81 98 PRO A C 1
ATOM 770 O O . PRO A 1 98 ? -4.485 2.720 4.480 1.00 92.81 98 PRO A O 1
ATOM 773 N N . ARG A 1 99 ? -5.759 2.500 2.670 1.00 93.44 99 ARG A N 1
ATOM 774 C CA . ARG A 1 99 ? -5.243 1.171 2.320 1.00 93.44 99 ARG A CA 1
ATOM 775 C C . ARG A 1 99 ? -3.947 1.222 1.534 1.00 93.44 99 ARG A C 1
ATOM 777 O O . ARG A 1 99 ? -3.165 0.282 1.600 1.00 93.44 99 ARG A O 1
ATOM 784 N N . LEU A 1 100 ? -3.711 2.317 0.821 1.00 95.38 100 LEU A N 1
ATOM 785 C CA . LEU A 1 100 ? -2.509 2.503 0.033 1.00 95.38 100 LEU A CA 1
ATOM 786 C C . LEU A 1 100 ? -1.328 2.886 0.927 1.00 95.38 100 LEU A C 1
ATOM 788 O O . LEU A 1 100 ? -1.456 3.694 1.852 1.00 95.38 100 LEU A O 1
ATOM 792 N N . ARG A 1 101 ? -0.152 2.330 0.634 1.00 91.56 101 ARG A N 1
ATOM 793 C CA . ARG A 1 101 ? 1.115 2.649 1.305 1.00 91.56 101 ARG A CA 1
ATOM 794 C C . ARG A 1 101 ? 2.258 2.697 0.294 1.00 91.56 101 ARG A C 1
ATOM 796 O O . ARG A 1 101 ? 2.263 1.964 -0.689 1.00 91.56 101 ARG A O 1
ATOM 803 N N . ALA A 1 102 ? 3.252 3.541 0.560 1.00 88.31 102 ALA A N 1
ATOM 804 C CA . ALA A 1 102 ? 4.505 3.571 -0.195 1.00 88.31 102 ALA A CA 1
ATOM 805 C C . ALA A 1 102 ? 5.488 2.519 0.352 1.00 88.31 102 ALA A C 1
ATOM 807 O O . ALA A 1 102 ? 6.567 2.854 0.829 1.00 88.31 102 ALA A O 1
ATOM 808 N N . CYS A 1 103 ? 5.080 1.248 0.331 1.00 86.50 103 CYS A N 1
ATOM 809 C CA . CYS A 1 103 ? 5.887 0.109 0.784 1.00 86.50 103 CYS A CA 1
ATOM 810 C C . CYS A 1 103 ? 6.617 -0.597 -0.369 1.00 86.50 103 CYS A C 1
ATOM 812 O O . CYS A 1 103 ? 7.126 -1.707 -0.191 1.00 86.50 103 CYS A O 1
ATOM 814 N N . ALA A 1 104 ? 6.685 0.055 -1.535 1.00 89.75 104 ALA A N 1
ATOM 815 C CA . ALA A 1 104 ? 7.324 -0.465 -2.729 1.00 89.75 104 ALA A CA 1
ATOM 816 C C . ALA A 1 104 ? 8.063 0.617 -3.531 1.00 89.75 104 ALA A C 1
ATOM 818 O O . ALA A 1 104 ? 7.665 1.785 -3.528 1.00 89.75 104 ALA A O 1
ATOM 819 N N . TYR A 1 105 ? 9.094 0.206 -4.268 1.00 91.25 105 TYR A N 1
ATOM 820 C CA . TYR A 1 105 ? 9.735 1.009 -5.315 1.00 91.25 105 TYR A CA 1
ATOM 821 C C . TYR A 1 105 ? 9.450 0.420 -6.694 1.00 91.25 105 TYR A C 1
ATOM 823 O O . TYR A 1 105 ? 9.282 -0.791 -6.810 1.00 91.25 105 TYR A O 1
ATOM 831 N N . LEU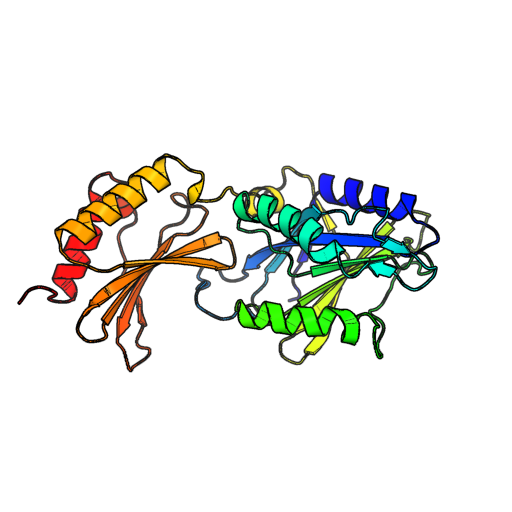 A 1 106 ? 9.383 1.266 -7.727 1.00 96.75 106 LEU A N 1
ATOM 832 C CA . LEU A 1 106 ? 9.324 0.823 -9.118 1.00 96.75 106 LEU A CA 1
ATOM 833 C C . LEU A 1 106 ? 10.338 1.590 -9.953 1.00 96.75 106 LEU A C 1
ATOM 835 O O . LEU A 1 106 ? 10.234 2.811 -10.083 1.00 96.75 106 LEU A O 1
ATOM 839 N N . HIS A 1 107 ? 11.268 0.870 -10.566 1.00 97.12 107 HIS A N 1
ATOM 840 C CA . HIS A 1 107 ? 12.145 1.410 -11.601 1.00 97.12 107 HIS A CA 1
ATOM 841 C C . HIS A 1 107 ? 12.140 0.532 -12.853 1.00 97.12 107 HIS A C 1
ATOM 843 O O . HIS A 1 107 ? 11.469 -0.501 -12.889 1.00 97.12 107 HIS A O 1
ATOM 849 N N . SER A 1 108 ? 12.822 0.962 -13.914 1.00 97.50 108 SER A N 1
ATOM 850 C CA . SER A 1 108 ? 12.887 0.203 -15.165 1.00 97.50 108 SER A CA 1
ATOM 851 C C . SER A 1 108 ? 14.297 -0.221 -15.547 1.00 97.50 108 SER A C 1
ATOM 853 O O . SER A 1 108 ? 15.234 0.550 -15.408 1.00 97.50 108 SER A O 1
ATOM 855 N N . HIS A 1 109 ? 14.414 -1.420 -16.117 1.00 96.75 109 HIS A N 1
ATOM 856 C CA . HIS A 1 109 ? 15.578 -1.926 -16.840 1.00 96.75 109 HIS A CA 1
ATOM 857 C C . HIS A 1 109 ? 15.236 -1.967 -18.344 1.00 96.75 109 HIS A C 1
ATOM 859 O O . HIS A 1 109 ? 14.837 -3.014 -18.863 1.00 96.75 109 HIS A O 1
ATOM 865 N N . PRO A 1 110 ? 15.347 -0.842 -19.080 1.00 94.75 110 PRO A N 1
ATOM 866 C CA . PRO A 1 110 ? 14.994 -0.773 -20.505 1.00 94.75 110 PRO A CA 1
ATOM 867 C C . PRO A 1 110 ? 15.849 -1.688 -21.394 1.00 94.75 110 PRO A C 1
ATOM 869 O O . PRO A 1 110 ? 15.432 -2.027 -22.499 1.00 94.75 110 PRO A O 1
ATOM 872 N N . PHE A 1 111 ? 17.038 -2.073 -20.921 1.00 92.56 111 PHE A N 1
ATOM 873 C CA . PHE A 1 111 ? 17.964 -2.979 -21.600 1.00 92.56 111 PHE A CA 1
ATOM 874 C C . PHE A 1 111 ? 17.596 -4.463 -21.436 1.00 92.56 111 PHE A C 1
ATOM 876 O O . PHE A 1 111 ? 18.069 -5.294 -22.209 1.00 92.56 111 PHE A O 1
ATOM 883 N N . ALA A 1 112 ? 16.768 -4.811 -20.446 1.00 94.00 112 ALA A N 1
ATOM 884 C CA . ALA A 1 112 ? 16.369 -6.186 -20.174 1.00 94.00 112 ALA A CA 1
ATOM 885 C C . ALA A 1 112 ? 15.115 -6.564 -20.980 1.00 94.00 112 ALA A C 1
ATOM 887 O O . ALA A 1 112 ? 14.198 -5.752 -21.129 1.00 94.00 112 ALA A O 1
ATOM 888 N N . ARG A 1 113 ? 15.067 -7.803 -21.493 1.00 93.62 113 ARG A N 1
ATOM 889 C CA . ARG A 1 113 ? 13.956 -8.342 -22.296 1.00 93.62 113 ARG A CA 1
ATOM 890 C C . ARG A 1 113 ? 13.444 -9.653 -21.708 1.00 93.62 113 ARG A C 1
ATOM 892 O O . ARG A 1 113 ? 14.233 -10.547 -21.424 1.00 93.62 113 ARG A O 1
ATOM 899 N N . GLY A 1 114 ? 12.130 -9.775 -21.545 1.00 89.50 114 GLY A N 1
ATOM 900 C CA . GLY A 1 114 ? 11.440 -10.989 -21.090 1.00 89.50 114 GLY A CA 1
ATOM 901 C C . GLY A 1 114 ? 11.577 -11.308 -19.599 1.00 89.50 114 GLY A C 1
ATOM 902 O O . GLY A 1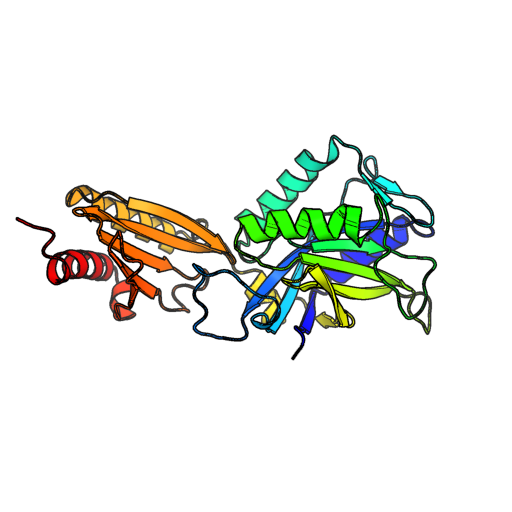 114 ? 10.743 -12.026 -19.062 1.00 89.50 114 GLY A O 1
ATOM 903 N N . GLY A 1 115 ? 12.574 -10.750 -18.916 1.00 91.69 115 GLY A N 1
ATOM 904 C CA . GLY A 1 115 ? 12.793 -10.929 -17.487 1.00 91.69 115 GLY A CA 1
ATOM 905 C C . GLY A 1 115 ? 13.816 -9.936 -16.954 1.00 91.69 115 GLY A C 1
ATOM 906 O O . GLY A 1 115 ? 14.475 -9.231 -17.718 1.00 91.69 115 GLY A O 1
ATOM 907 N N . THR A 1 116 ? 13.907 -9.840 -15.635 1.00 95.62 116 THR A N 1
ATOM 908 C CA . THR A 1 116 ? 14.831 -8.949 -14.929 1.00 95.62 116 THR A CA 1
ATOM 909 C C . THR A 1 116 ? 15.047 -9.460 -13.505 1.00 95.62 116 THR A C 1
ATOM 911 O O . THR A 1 116 ? 14.332 -10.358 -13.066 1.00 95.62 116 THR A O 1
ATOM 914 N N . TRP A 1 117 ? 16.029 -8.920 -12.785 1.00 96.31 117 TRP A N 1
ATOM 915 C CA . TRP A 1 117 ? 16.319 -9.311 -11.408 1.00 96.31 117 TRP A CA 1
ATOM 916 C C . TRP A 1 117 ? 16.877 -8.132 -10.600 1.00 96.31 117 TRP A C 1
ATOM 918 O O . TRP A 1 117 ? 17.611 -7.326 -11.180 1.00 96.31 117 TRP A O 1
ATOM 928 N N . PRO A 1 118 ? 16.590 -8.029 -9.285 1.00 95.06 118 PRO A N 1
ATOM 929 C CA . PRO A 1 118 ? 17.202 -7.011 -8.441 1.00 95.06 118 PRO A CA 1
ATOM 930 C C . PRO A 1 118 ? 18.723 -7.183 -8.354 1.00 95.06 118 PRO A C 1
ATOM 932 O O . PRO A 1 118 ? 19.240 -8.238 -7.971 1.00 95.06 118 PRO A O 1
ATOM 935 N N . SER A 1 119 ? 19.446 -6.122 -8.682 1.00 92.94 119 SER A N 1
ATOM 936 C CA . SER A 1 119 ? 20.897 -6.025 -8.561 1.00 92.94 119 SER A CA 1
ATOM 937 C C . SER A 1 119 ? 21.361 -6.001 -7.094 1.00 92.94 119 SER A C 1
ATOM 939 O O . SER A 1 119 ? 20.637 -5.590 -6.181 1.00 92.94 119 SER A O 1
ATOM 941 N N . ARG A 1 120 ? 22.597 -6.458 -6.851 1.00 92.06 120 ARG A N 1
ATOM 942 C CA . ARG A 1 120 ? 23.248 -6.497 -5.528 1.00 92.06 120 ARG A CA 1
ATOM 943 C C . ARG A 1 120 ? 24.533 -5.677 -5.531 1.00 92.06 120 ARG A C 1
ATOM 945 O O . ARG A 1 120 ? 25.204 -5.605 -6.556 1.00 92.06 120 ARG A O 1
ATOM 952 N N . GLY A 1 121 ? 24.900 -5.138 -4.371 1.00 88.38 121 GLY A N 1
ATOM 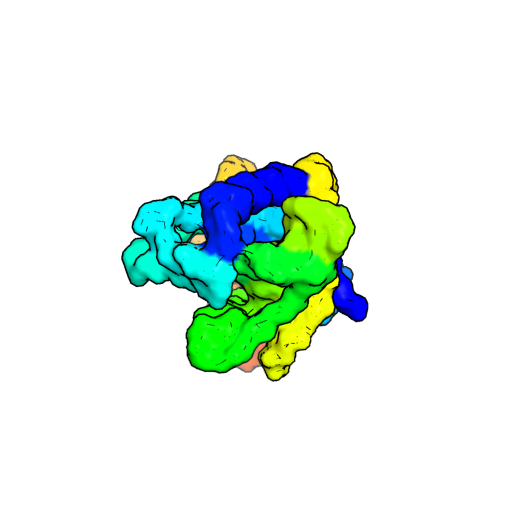953 C CA . GLY A 1 121 ? 26.092 -4.323 -4.176 1.00 88.38 121 GLY A CA 1
ATOM 954 C C . GLY A 1 121 ? 25.752 -2.918 -3.669 1.00 88.38 121 GLY A C 1
ATOM 955 O O . GLY A 1 121 ? 24.597 -2.487 -3.734 1.00 88.38 121 GLY A O 1
ATOM 956 N N . PRO A 1 122 ? 26.752 -2.160 -3.182 1.00 83.75 122 PRO A N 1
ATOM 957 C CA . PRO A 1 122 ? 26.525 -0.835 -2.616 1.00 83.75 122 PRO A CA 1
ATOM 958 C C . PRO A 1 122 ? 25.774 0.091 -3.584 1.00 83.75 122 PRO A C 1
ATOM 960 O O . PRO A 1 122 ? 26.245 0.378 -4.684 1.00 83.75 122 PRO A O 1
ATOM 963 N N . GLY A 1 123 ? 24.597 0.567 -3.168 1.00 79.94 123 GLY A N 1
ATOM 964 C CA . GLY A 1 123 ? 23.764 1.475 -3.964 1.00 79.94 123 GLY A CA 1
ATOM 965 C C . GLY A 1 123 ? 22.996 0.833 -5.128 1.00 79.94 123 GLY A C 1
ATOM 966 O O . GLY A 1 123 ? 22.481 1.579 -5.960 1.00 79.94 123 GLY A O 1
ATOM 967 N N . CYS A 1 124 ? 22.933 -0.501 -5.188 1.00 88.38 124 CYS A N 1
ATOM 968 C CA . CYS A 1 124 ? 22.102 -1.282 -6.115 1.00 88.38 124 CYS A CA 1
ATOM 969 C C . CYS A 1 124 ? 20.699 -1.535 -5.536 1.00 88.38 124 CYS A C 1
ATOM 971 O O . CYS A 1 124 ? 20.390 -1.055 -4.447 1.00 88.38 124 CYS A O 1
ATOM 973 N N . ASP A 1 125 ? 19.863 -2.321 -6.219 1.00 90.75 125 ASP A N 1
ATOM 974 C CA . ASP A 1 125 ? 18.458 -2.498 -5.828 1.00 90.75 125 ASP A CA 1
ATOM 975 C C . ASP A 1 125 ? 18.293 -3.030 -4.397 1.00 90.75 125 ASP A C 1
ATOM 977 O O . ASP A 1 125 ? 17.579 -2.468 -3.559 1.00 90.75 125 ASP A O 1
ATOM 981 N N . TYR A 1 126 ? 19.004 -4.117 -4.097 1.00 93.62 126 TYR A N 1
ATOM 982 C CA . TYR A 1 126 ? 18.905 -4.806 -2.817 1.00 93.62 126 TYR A CA 1
ATOM 983 C C . TYR A 1 126 ? 19.380 -3.931 -1.639 1.00 93.62 126 TYR A C 1
ATOM 985 O O . TYR A 1 126 ? 18.623 -3.689 -0.694 1.00 93.62 126 TYR A O 1
ATOM 993 N N . ASP A 1 127 ? 20.613 -3.421 -1.712 1.00 91.19 127 ASP A N 1
ATOM 994 C CA . ASP A 1 127 ? 21.247 -2.665 -0.620 1.00 91.19 127 ASP A CA 1
ATOM 995 C C . ASP A 1 127 ? 20.790 -1.199 -0.568 1.00 91.19 127 ASP A C 1
ATOM 997 O O . ASP A 1 127 ? 20.688 -0.605 0.505 1.00 91.19 127 ASP A O 1
ATOM 1001 N N . GLY A 1 128 ? 20.525 -0.603 -1.731 1.00 86.50 128 GLY A N 1
ATOM 1002 C CA . GLY A 1 128 ? 20.197 0.810 -1.886 1.00 86.50 128 GLY A CA 1
ATOM 1003 C C . GLY A 1 128 ? 18.737 1.142 -1.598 1.00 86.50 128 GLY A C 1
ATOM 1004 O O . GLY A 1 128 ? 18.466 2.246 -1.119 1.00 86.50 128 GLY A O 1
ATOM 1005 N N . HIS A 1 129 ? 17.794 0.220 -1.838 1.00 86.81 129 HIS A N 1
ATOM 1006 C CA . HIS A 1 129 ? 16.376 0.509 -1.595 1.00 86.81 129 HIS A CA 1
ATOM 1007 C C . HIS A 1 129 ? 15.553 -0.613 -0.971 1.00 86.81 129 HIS A C 1
ATOM 1009 O O . HIS A 1 129 ? 14.704 -0.295 -0.135 1.00 86.81 129 HIS A O 1
ATOM 1015 N N . MET A 1 130 ? 15.781 -1.892 -1.285 1.00 94.62 130 MET A N 1
ATOM 1016 C CA . MET A 1 130 ? 14.959 -2.967 -0.709 1.00 94.62 130 MET A CA 1
ATOM 1017 C C . MET A 1 130 ? 15.178 -3.110 0.805 1.00 94.62 130 MET A C 1
ATOM 1019 O O . MET A 1 130 ? 14.193 -3.156 1.547 1.00 94.62 130 MET A O 1
ATOM 1023 N N . ILE A 1 131 ? 16.435 -3.115 1.277 1.00 94.81 131 ILE A N 1
ATOM 1024 C CA . ILE A 1 131 ? 16.762 -3.168 2.715 1.00 94.81 131 ILE A CA 1
ATOM 1025 C C . ILE A 1 131 ? 16.286 -1.905 3.458 1.00 94.81 131 ILE A C 1
ATOM 1027 O O . ILE A 1 131 ? 15.552 -2.047 4.439 1.00 94.81 131 ILE A O 1
ATOM 1031 N N . PRO A 1 132 ? 16.611 -0.667 3.025 1.00 93.06 132 PRO A N 1
ATOM 1032 C CA . PRO A 1 132 ? 16.126 0.534 3.712 1.00 93.06 132 PRO A CA 1
ATOM 1033 C C . PRO A 1 132 ? 14.596 0.647 3.757 1.00 93.06 132 PRO A C 1
ATOM 1035 O O . PRO A 1 132 ? 14.031 1.237 4.679 1.00 93.06 132 PRO A O 1
ATOM 1038 N N . LEU A 1 133 ? 13.894 0.119 2.751 1.00 92.88 133 LEU A N 1
ATOM 1039 C CA . LEU A 1 133 ? 12.436 0.045 2.771 1.00 92.88 133 LEU A CA 1
ATOM 1040 C C . LEU A 1 133 ? 11.923 -1.030 3.725 1.00 92.88 133 LEU A C 1
ATOM 1042 O O . LEU A 1 133 ? 10.960 -0.773 4.436 1.00 92.88 133 LEU A O 1
ATOM 1046 N N . PHE A 1 134 ? 12.576 -2.192 3.774 1.00 94.88 134 PHE A N 1
ATOM 1047 C CA . PHE A 1 134 ? 12.243 -3.268 4.706 1.00 94.88 134 PHE A CA 1
ATOM 1048 C C . PHE A 1 134 ? 12.321 -2.797 6.158 1.00 94.88 134 PHE A C 1
ATOM 1050 O O . PHE A 1 134 ? 11.374 -2.997 6.912 1.00 94.88 134 PHE A O 1
ATOM 1057 N N . GLU A 1 135 ? 13.393 -2.101 6.541 1.00 94.69 135 GLU A N 1
ATOM 1058 C CA . GLU A 1 135 ? 13.536 -1.602 7.914 1.00 94.69 135 GLU A CA 1
ATOM 1059 C C . GLU A 1 135 ? 12.441 -0.591 8.281 1.00 94.69 135 GLU A C 1
ATOM 1061 O O . GLU A 1 135 ? 11.809 -0.724 9.328 1.00 94.69 135 GLU A O 1
ATOM 1066 N N . ARG A 1 136 ? 12.125 0.349 7.379 1.00 91.38 136 ARG A N 1
ATOM 1067 C CA . ARG A 1 136 ? 11.014 1.300 7.578 1.00 91.38 136 ARG A CA 1
ATOM 1068 C C . ARG A 1 136 ? 9.650 0.615 7.639 1.00 91.38 136 ARG A C 1
ATOM 1070 O O . ARG A 1 136 ? 8.794 1.009 8.424 1.00 91.38 136 ARG A O 1
ATOM 1077 N N . ASN A 1 137 ? 9.426 -0.400 6.808 1.00 92.12 137 ASN A N 1
ATOM 1078 C CA . ASN A 1 137 ? 8.186 -1.170 6.824 1.00 92.12 137 ASN A CA 1
ATOM 1079 C C . ASN A 1 137 ? 8.039 -1.941 8.143 1.00 92.12 137 ASN A C 1
ATOM 1081 O O . ASN A 1 137 ? 6.950 -1.957 8.717 1.00 92.12 137 ASN A O 1
ATOM 1085 N N . ARG A 1 138 ? 9.134 -2.503 8.668 1.00 90.94 138 ARG A N 1
ATOM 1086 C CA . ARG A 1 138 ? 9.148 -3.242 9.935 1.00 90.94 138 ARG A CA 1
ATOM 1087 C C . ARG A 1 138 ? 8.768 -2.363 11.126 1.00 90.94 138 ARG A C 1
ATOM 1089 O O . ARG A 1 138 ? 8.001 -2.804 11.978 1.00 90.94 138 ARG A O 1
ATOM 1096 N N . GLU A 1 139 ? 9.220 -1.110 11.156 1.00 86.94 139 GLU A N 1
ATOM 1097 C CA . GLU A 1 139 ? 8.794 -0.117 12.161 1.00 86.94 139 GLU A CA 1
ATOM 1098 C C . GLU A 1 139 ? 7.276 0.137 12.136 1.00 86.94 139 GLU A C 1
ATOM 1100 O O . GLU A 1 139 ? 6.673 0.431 13.168 1.00 86.94 139 GLU A O 1
ATOM 1105 N N . ALA A 1 140 ? 6.645 -0.024 10.971 1.00 82.62 140 ALA A N 1
ATOM 1106 C CA . ALA A 1 140 ? 5.202 0.096 10.774 1.00 82.62 140 ALA A CA 1
ATOM 1107 C C . ALA A 1 140 ? 4.445 -1.244 10.894 1.00 82.62 140 ALA A C 1
ATOM 1109 O O . ALA A 1 140 ? 3.251 -1.298 10.592 1.00 82.62 140 ALA A O 1
ATOM 1110 N N . GLY A 1 141 ? 5.117 -2.320 11.319 1.00 87.56 141 GLY A N 1
ATOM 1111 C CA . GLY A 1 141 ? 4.522 -3.646 11.483 1.00 87.56 141 GLY A CA 1
ATOM 1112 C C . GLY A 1 141 ? 4.392 -4.458 10.191 1.00 87.56 141 GLY A C 1
ATOM 1113 O O . GLY A 1 141 ? 3.630 -5.414 10.167 1.00 87.56 141 GLY A O 1
ATOM 1114 N N . LEU A 1 142 ? 5.106 -4.115 9.118 1.00 91.50 142 LEU A N 1
ATOM 1115 C CA . LEU A 1 142 ? 5.164 -4.903 7.883 1.00 91.50 142 LEU A CA 1
ATOM 1116 C C . LEU A 1 142 ? 6.552 -5.543 7.744 1.00 91.50 142 LEU A C 1
ATOM 1118 O O . LEU A 1 142 ? 7.527 -4.869 7.425 1.00 91.50 142 LEU A O 1
ATOM 1122 N N . ASN A 1 143 ? 6.643 -6.857 7.937 1.00 94.31 143 ASN A N 1
ATOM 1123 C CA . ASN A 1 143 ? 7.893 -7.626 7.916 1.00 94.31 143 ASN A CA 1
ATOM 1124 C C . ASN A 1 143 ? 8.294 -8.045 6.489 1.00 94.31 143 ASN A C 1
ATOM 1126 O O . ASN A 1 143 ? 8.741 -9.164 6.245 1.00 94.31 143 ASN A O 1
ATOM 1130 N N . THR A 1 144 ? 8.115 -7.138 5.527 1.00 95.56 144 THR A N 1
ATOM 1131 C CA . THR A 1 144 ? 8.487 -7.314 4.118 1.00 95.56 144 THR A CA 1
ATOM 1132 C C . THR A 1 144 ? 8.670 -5.957 3.432 1.00 95.56 144 THR A C 1
ATOM 1134 O O . THR A 1 144 ? 8.169 -4.929 3.895 1.00 95.56 144 THR A O 1
ATOM 1137 N N . SER A 1 145 ? 9.375 -5.923 2.305 1.00 95.94 145 SER A N 1
ATOM 1138 C CA . SER A 1 145 ? 9.378 -4.795 1.364 1.00 95.94 145 SER A CA 1
ATOM 1139 C C . SER A 1 145 ? 9.186 -5.293 -0.055 1.00 95.94 145 SER A C 1
ATOM 1141 O O . SER A 1 145 ? 9.491 -6.447 -0.338 1.00 95.94 145 SER A O 1
ATOM 1143 N N . PHE A 1 146 ? 8.692 -4.436 -0.949 1.00 97.00 146 PHE A N 1
ATOM 1144 C CA . PHE A 1 146 ? 8.454 -4.809 -2.342 1.00 97.00 146 PHE A CA 1
ATOM 1145 C C . PHE A 1 146 ? 9.317 -3.983 -3.299 1.00 97.00 146 PHE A C 1
ATOM 1147 O O . PHE A 1 146 ? 9.579 -2.799 -3.076 1.00 97.00 146 PHE A O 1
ATOM 1154 N N . SER A 1 147 ? 9.741 -4.605 -4.393 1.00 96.94 147 SER A N 1
ATOM 1155 C CA . SER A 1 147 ? 10.441 -3.953 -5.496 1.00 96.94 147 SER A CA 1
ATOM 1156 C C . SER A 1 147 ? 9.823 -4.410 -6.802 1.00 96.94 147 SER A C 1
ATOM 1158 O O . SER A 1 147 ? 9.752 -5.602 -7.078 1.00 96.94 147 SER A O 1
ATOM 1160 N N . PHE A 1 148 ? 9.395 -3.460 -7.614 1.00 98.12 148 PHE A N 1
ATOM 1161 C CA . PHE A 1 148 ? 8.869 -3.699 -8.945 1.00 98.12 148 PHE A CA 1
ATOM 1162 C C . PHE A 1 148 ? 9.909 -3.251 -9.965 1.00 98.12 148 PHE A C 1
ATOM 1164 O O . PHE A 1 148 ? 10.463 -2.162 -9.846 1.00 98.12 148 PHE A O 1
ATOM 1171 N N . ILE A 1 149 ? 10.179 -4.077 -10.969 1.00 97.94 149 ILE A N 1
ATOM 1172 C CA . ILE A 1 149 ? 11.137 -3.738 -12.020 1.00 97.94 149 ILE A CA 1
ATOM 1173 C C . ILE A 1 149 ? 10.451 -3.907 -13.367 1.00 97.94 149 ILE A C 1
ATOM 1175 O O . ILE A 1 149 ? 10.061 -5.010 -13.748 1.00 97.94 149 ILE A O 1
ATOM 1179 N N . ALA A 1 150 ? 10.290 -2.801 -14.085 1.00 98.06 150 ALA A N 1
ATOM 1180 C CA . ALA A 1 150 ? 9.762 -2.811 -15.437 1.00 98.06 150 ALA A CA 1
ATOM 1181 C C . ALA A 1 150 ? 10.865 -3.170 -16.439 1.00 98.06 150 ALA A C 1
ATOM 1183 O O . ALA A 1 150 ? 11.911 -2.529 -16.464 1.00 98.06 150 ALA A O 1
ATOM 1184 N N . CYS A 1 151 ? 10.641 -4.147 -17.306 1.00 97.19 151 CYS A N 1
ATOM 1185 C CA . CYS A 1 151 ? 11.542 -4.468 -18.413 1.00 97.19 151 CYS A CA 1
ATOM 1186 C C . CYS A 1 151 ? 10.762 -4.598 -19.723 1.00 97.19 151 CYS A C 1
ATOM 1188 O O . CYS A 1 151 ? 9.529 -4.553 -19.733 1.00 97.19 151 CYS A O 1
ATOM 1190 N N . ARG A 1 152 ? 11.468 -4.707 -20.851 1.00 96.44 152 ARG A N 1
ATOM 1191 C CA . ARG A 1 152 ? 10.815 -4.908 -22.147 1.00 96.44 152 ARG A CA 1
ATOM 1192 C C . ARG A 1 152 ? 10.248 -6.324 -22.228 1.00 96.44 152 ARG A C 1
ATOM 1194 O O . ARG A 1 152 ? 10.852 -7.275 -21.732 1.00 96.44 152 ARG A O 1
ATOM 1201 N N . ALA A 1 153 ? 9.096 -6.481 -22.867 1.00 94.38 153 ALA A N 1
ATOM 1202 C CA . ALA A 1 153 ? 8.522 -7.789 -23.150 1.00 94.38 153 ALA A CA 1
ATOM 1203 C C . ALA A 1 153 ? 9.492 -8.630 -24.003 1.00 94.38 153 ALA A C 1
ATOM 1205 O O . ALA A 1 153 ? 10.252 -8.100 -24.814 1.00 94.38 153 ALA A O 1
ATOM 1206 N N . GLY A 1 154 ? 9.482 -9.955 -23.823 1.00 88.25 154 GLY A N 1
ATOM 1207 C CA . GLY A 1 154 ? 10.315 -10.853 -24.636 1.00 88.25 154 GLY A CA 1
ATOM 1208 C C . GLY A 1 154 ? 9.901 -10.852 -26.113 1.00 88.25 154 GLY A C 1
ATOM 1209 O O . GLY A 1 154 ? 10.750 -10.910 -26.998 1.00 88.25 154 GLY A O 1
ATOM 1210 N N . SER A 1 155 ? 8.598 -10.716 -26.370 1.00 81.38 155 SER A N 1
ATOM 1211 C CA . SER A 1 155 ? 7.982 -10.624 -27.693 1.00 81.38 155 SER A CA 1
ATOM 1212 C C . SER A 1 155 ? 7.377 -9.231 -27.926 1.00 81.38 155 SER A C 1
ATOM 1214 O O . SER A 1 155 ? 6.179 -9.020 -27.755 1.00 81.38 155 SER A O 1
ATOM 1216 N N . GLY A 1 156 ? 8.205 -8.257 -28.315 1.00 80.00 156 GLY A N 1
ATOM 1217 C CA . GLY A 1 156 ? 7.762 -6.917 -28.733 1.00 80.00 156 GLY A CA 1
ATOM 1218 C C . GLY A 1 156 ? 8.372 -5.770 -27.927 1.00 80.00 156 GLY A C 1
ATOM 1219 O O . GLY A 1 156 ? 9.233 -5.976 -27.076 1.00 80.00 156 GLY A O 1
ATOM 1220 N N . ASP A 1 157 ? 7.912 -4.548 -28.203 1.00 79.69 157 ASP A N 1
ATOM 1221 C CA . ASP A 1 157 ? 8.460 -3.316 -27.609 1.00 79.69 157 ASP A CA 1
ATOM 1222 C C . ASP A 1 157 ? 7.696 -2.834 -26.360 1.00 79.69 157 ASP A C 1
ATOM 1224 O O . ASP A 1 157 ? 7.988 -1.772 -25.807 1.00 79.69 157 ASP A O 1
ATOM 1228 N N . GLY A 1 158 ? 6.728 -3.620 -25.878 1.00 93.44 158 GLY A N 1
ATOM 1229 C CA . GLY A 1 158 ? 5.947 -3.307 -24.680 1.00 93.44 158 GLY A CA 1
ATOM 1230 C C . GLY A 1 158 ? 6.741 -3.439 -23.377 1.00 93.44 158 GLY A C 1
ATOM 1231 O O . GLY A 1 158 ? 7.820 -4.030 -23.341 1.00 93.44 158 GLY A O 1
ATOM 1232 N N . TRP A 1 159 ? 6.183 -2.911 -22.290 1.00 97.38 159 TRP A N 1
ATOM 1233 C CA . TRP A 1 159 ? 6.694 -3.120 -20.935 1.00 97.38 159 TRP A CA 1
ATOM 1234 C C . TRP A 1 159 ? 5.999 -4.306 -20.266 1.00 97.38 159 TRP A C 1
ATOM 1236 O O . TRP A 1 159 ? 4.817 -4.549 -20.498 1.00 97.38 159 TRP A O 1
ATOM 1246 N N . VAL A 1 160 ? 6.721 -4.995 -19.390 1.00 97.75 160 VAL A N 1
ATOM 1247 C CA . VAL A 1 160 ? 6.199 -5.914 -18.367 1.00 97.75 160 VAL A CA 1
ATOM 1248 C C . VAL A 1 160 ? 6.825 -5.535 -17.028 1.00 97.75 160 VAL A C 1
ATOM 1250 O O . VAL A 1 160 ? 7.913 -4.965 -17.006 1.00 97.75 160 VAL A O 1
ATOM 1253 N N . ILE A 1 161 ? 6.156 -5.816 -15.910 1.00 98.31 161 ILE A N 1
ATOM 1254 C CA . ILE A 1 161 ? 6.676 -5.497 -14.572 1.00 98.31 161 ILE A CA 1
ATOM 1255 C C . ILE A 1 161 ? 6.839 -6.792 -13.792 1.00 98.31 161 ILE A C 1
ATOM 1257 O O . ILE A 1 161 ? 5.848 -7.465 -13.522 1.00 98.31 161 ILE A O 1
ATOM 1261 N N . ALA A 1 162 ? 8.072 -7.121 -13.420 1.00 98.06 162 ALA A N 1
ATOM 1262 C CA . ALA A 1 162 ? 8.360 -8.185 -12.466 1.00 98.06 162 ALA A CA 1
ATOM 1263 C C . ALA A 1 162 ? 8.255 -7.640 -11.035 1.00 98.06 162 ALA A C 1
ATOM 1265 O O . ALA A 1 162 ? 8.663 -6.504 -10.767 1.00 98.06 162 ALA A O 1
ATOM 1266 N N . ALA A 1 163 ? 7.698 -8.432 -10.125 1.00 98.38 163 ALA A N 1
ATOM 1267 C CA . ALA A 1 163 ? 7.504 -8.084 -8.727 1.00 98.38 163 ALA A CA 1
ATOM 1268 C C . ALA A 1 163 ? 8.385 -8.954 -7.829 1.00 98.38 163 ALA A C 1
ATOM 1270 O O . ALA A 1 163 ? 8.411 -10.175 -7.945 1.00 98.38 163 ALA A O 1
ATOM 1271 N N . PHE A 1 164 ? 9.073 -8.315 -6.891 1.00 98.31 164 PHE A N 1
ATOM 1272 C CA . PHE A 1 164 ? 9.954 -8.962 -5.928 1.00 98.31 164 PHE A CA 1
ATOM 1273 C C . PHE A 1 164 ? 9.606 -8.509 -4.515 1.00 98.31 164 PHE A C 1
ATOM 1275 O O . PHE A 1 164 ? 9.160 -7.377 -4.311 1.00 98.31 164 PHE A O 1
ATOM 1282 N N . ALA A 1 165 ? 9.873 -9.359 -3.531 1.00 97.81 165 ALA A N 1
ATOM 1283 C CA . ALA A 1 165 ? 9.796 -9.012 -2.117 1.00 97.81 165 ALA A CA 1
ATOM 1284 C C . ALA A 1 165 ? 11.093 -9.328 -1.372 1.00 97.81 165 ALA A C 1
ATOM 1286 O O . ALA A 1 165 ? 11.864 -10.181 -1.807 1.00 97.81 165 ALA A O 1
ATOM 1287 N N . LEU A 1 166 ? 11.310 -8.674 -0.229 1.00 97.12 166 LEU A N 1
ATOM 1288 C CA . LEU A 1 166 ? 12.162 -9.212 0.831 1.00 97.12 166 LEU A CA 1
ATOM 1289 C C . LEU A 1 166 ? 11.297 -9.884 1.885 1.00 97.12 166 LEU A C 1
ATOM 1291 O O . LEU A 1 166 ? 10.467 -9.221 2.494 1.00 97.12 166 LEU A O 1
ATOM 1295 N N . ASP A 1 167 ? 11.525 -11.170 2.136 1.00 95.50 167 ASP A N 1
ATOM 1296 C CA . ASP A 1 167 ? 10.907 -11.842 3.279 1.00 95.50 167 ASP A CA 1
ATOM 1297 C C . ASP A 1 167 ? 11.543 -11.401 4.615 1.00 95.50 167 ASP A C 1
ATOM 1299 O O . ASP A 1 167 ? 12.535 -10.665 4.656 1.00 95.50 167 ASP A O 1
ATOM 1303 N N . ARG A 1 168 ? 11.011 -11.900 5.736 1.00 93.94 168 ARG A N 1
ATOM 1304 C CA . ARG A 1 168 ? 11.539 -11.615 7.083 1.00 93.94 168 ARG A CA 1
ATOM 1305 C C . ARG A 1 168 ? 13.004 -12.015 7.294 1.00 93.94 168 ARG A C 1
ATOM 1307 O O . ARG A 1 168 ? 13.650 -11.528 8.218 1.00 93.94 168 ARG A O 1
ATOM 1314 N N . TRP A 1 169 ? 13.532 -12.902 6.449 1.00 94.75 169 TRP A N 1
ATOM 1315 C CA . TRP A 1 169 ? 14.926 -13.351 6.453 1.00 94.75 169 TRP A CA 1
ATOM 1316 C C . TRP A 1 169 ? 15.800 -12.545 5.486 1.00 94.75 169 TRP A C 1
ATOM 1318 O O . TRP A 1 169 ? 16.957 -12.903 5.263 1.00 94.75 169 TRP A O 1
ATOM 1328 N N . ARG A 1 170 ? 15.261 -11.459 4.915 1.00 94.69 170 ARG A N 1
ATOM 1329 C CA . ARG A 1 170 ? 15.901 -10.598 3.913 1.00 94.69 170 ARG A CA 1
ATOM 1330 C C . ARG A 1 170 ? 16.272 -11.348 2.631 1.00 94.69 170 ARG A C 1
ATOM 1332 O O . ARG A 1 170 ? 17.210 -10.974 1.929 1.00 94.69 170 ARG A O 1
ATOM 1339 N N . ARG A 1 171 ? 15.552 -12.416 2.294 1.00 96.06 171 ARG A N 1
ATOM 1340 C CA . ARG A 1 171 ? 15.735 -13.126 1.024 1.00 96.06 171 ARG A CA 1
ATOM 1341 C C . ARG A 1 171 ? 14.860 -12.482 -0.039 1.00 96.06 171 ARG A C 1
ATOM 1343 O O . ARG A 1 171 ? 13.707 -12.158 0.226 1.00 96.06 171 ARG A O 1
ATOM 1350 N N . ILE A 1 172 ? 15.413 -12.330 -1.242 1.00 97.06 172 ILE A N 1
ATOM 1351 C CA . ILE A 1 172 ? 14.640 -11.894 -2.406 1.00 97.06 172 ILE A CA 1
ATOM 1352 C C . ILE A 1 172 ? 13.715 -13.042 -2.807 1.00 97.06 172 ILE A C 1
ATOM 1354 O O . ILE A 1 172 ? 14.187 -14.144 -3.088 1.00 97.06 172 ILE A O 1
ATOM 1358 N N . VAL A 1 173 ? 12.417 -12.768 -2.835 1.00 97.94 173 VAL A N 1
ATOM 1359 C CA . VAL A 1 173 ? 11.375 -13.678 -3.307 1.00 97.94 173 VAL A CA 1
ATOM 1360 C C . VAL A 1 173 ? 10.815 -13.119 -4.610 1.00 97.94 173 VAL A C 1
ATOM 1362 O O . VAL A 1 173 ? 10.422 -11.955 -4.657 1.00 97.94 173 VAL A O 1
ATOM 1365 N N . ASP A 1 174 ? 10.792 -13.940 -5.656 1.00 97.81 174 ASP A N 1
ATOM 1366 C CA . ASP A 1 174 ? 10.125 -13.624 -6.920 1.00 97.81 174 ASP A CA 1
ATOM 1367 C C . ASP A 1 174 ? 8.615 -13.856 -6.771 1.00 97.81 174 ASP A C 1
ATOM 1369 O O . ASP A 1 174 ? 8.178 -14.952 -6.409 1.00 97.81 174 ASP A O 1
ATOM 1373 N N . LEU A 1 175 ? 7.829 -12.805 -7.000 1.00 98.12 175 LEU A N 1
ATOM 1374 C CA . LEU A 1 175 ? 6.368 -12.829 -6.929 1.00 98.12 175 LEU A CA 1
ATOM 1375 C C . LEU A 1 175 ? 5.721 -12.990 -8.315 1.00 98.12 175 LEU A C 1
ATOM 1377 O O . LEU A 1 175 ? 4.495 -13.028 -8.418 1.00 98.12 175 LEU A O 1
ATOM 1381 N N . GLY A 1 176 ? 6.526 -13.089 -9.373 1.00 97.56 176 GLY A N 1
ATOM 1382 C CA . GLY A 1 176 ? 6.084 -13.171 -10.756 1.00 97.56 176 GLY A CA 1
ATOM 1383 C C . GLY A 1 176 ? 5.814 -11.805 -11.386 1.00 97.56 176 GLY A C 1
ATOM 1384 O O . GLY A 1 176 ? 6.264 -10.755 -10.920 1.00 97.56 176 GLY A O 1
ATOM 1385 N N . PHE A 1 177 ? 5.083 -11.821 -12.499 1.00 97.69 177 PHE A N 1
ATOM 1386 C CA . PHE A 1 177 ? 4.719 -10.606 -13.221 1.00 97.69 177 PHE A CA 1
ATOM 1387 C C . PHE A 1 177 ? 3.444 -9.979 -12.664 1.00 97.69 177 PHE A C 1
ATOM 1389 O O . PHE A 1 177 ? 2.511 -10.668 -12.261 1.00 97.69 177 PHE A O 1
ATOM 1396 N N . VAL A 1 178 ? 3.402 -8.650 -12.685 1.00 98.25 178 VAL A N 1
ATOM 1397 C CA . VAL A 1 178 ? 2.222 -7.875 -12.311 1.00 98.25 178 VAL A CA 1
ATOM 1398 C C . VAL A 1 178 ? 1.154 -7.998 -13.396 1.00 98.25 178 VAL A C 1
ATOM 1400 O O . VAL A 1 178 ? 1.398 -7.676 -14.560 1.00 98.25 178 VAL A O 1
ATOM 1403 N N . GLU A 1 179 ? -0.046 -8.404 -12.998 1.00 98.25 179 GLU A N 1
ATOM 1404 C CA . GLU A 1 179 ? -1.235 -8.441 -13.845 1.00 98.25 179 GLU A CA 1
ATOM 1405 C C . GLU A 1 179 ? -1.868 -7.046 -13.929 1.00 98.25 179 GLU A C 1
ATOM 1407 O O . GLU A 1 179 ? -2.004 -6.343 -12.926 1.00 98.25 179 GLU A O 1
ATOM 1412 N N . VAL A 1 180 ? -2.288 -6.628 -15.125 1.00 98.31 180 VAL A N 1
ATOM 1413 C CA . VAL A 1 180 ? -3.058 -5.388 -15.285 1.00 98.31 180 VAL A CA 1
ATOM 1414 C C . VAL A 1 180 ? -4.538 -5.711 -15.121 1.00 98.31 180 VAL A C 1
ATOM 1416 O O . VAL A 1 180 ? -5.086 -6.505 -15.884 1.00 98.31 180 VAL A O 1
ATOM 1419 N N . ALA A 1 181 ? -5.186 -5.088 -14.141 1.00 98.06 181 ALA A N 1
ATOM 1420 C CA . ALA A 1 181 ? -6.615 -5.240 -13.896 1.00 98.06 181 ALA A CA 1
ATOM 1421 C C . ALA A 1 181 ? -7.397 -3.987 -14.286 1.00 98.06 181 ALA A C 1
ATOM 1423 O O . ALA A 1 181 ? -6.900 -2.860 -14.210 1.00 98.06 181 ALA A O 1
ATOM 1424 N N . ASP A 1 182 ? -8.665 -4.194 -14.635 1.00 98.06 182 ASP A N 1
ATOM 1425 C CA . ASP A 1 182 ? -9.601 -3.103 -14.873 1.00 98.06 182 ASP A CA 1
ATOM 1426 C C . ASP A 1 182 ? -9.765 -2.227 -13.617 1.00 98.06 182 ASP A C 1
ATOM 1428 O O . ASP A 1 182 ? -9.798 -2.728 -12.486 1.00 98.06 182 ASP A O 1
ATOM 1432 N N . ASP A 1 183 ? -9.901 -0.914 -13.814 1.00 97.94 183 ASP A N 1
ATOM 1433 C CA . ASP A 1 183 ? -10.047 0.055 -12.721 1.00 97.94 183 ASP A CA 1
ATOM 1434 C C . ASP A 1 183 ? -11.334 -0.183 -11.889 1.00 97.94 183 ASP A C 1
ATOM 1436 O O . ASP A 1 183 ? -11.415 0.246 -10.737 1.00 97.94 183 ASP A O 1
ATOM 1440 N N . SER A 1 184 ? -12.337 -0.875 -12.446 1.00 97.12 184 SER A N 1
ATOM 1441 C CA . SER A 1 184 ? -13.590 -1.259 -11.781 1.00 97.12 184 SER A CA 1
ATOM 1442 C C . SER A 1 184 ? -13.533 -2.601 -11.039 1.00 97.12 184 SER A C 1
ATOM 1444 O O . SER A 1 184 ? -14.485 -2.947 -10.323 1.00 97.12 184 SER A O 1
ATOM 1446 N N . SER A 1 185 ? -12.432 -3.353 -11.167 1.00 97.81 185 SER A N 1
ATOM 1447 C CA . SER A 1 185 ? -12.250 -4.637 -10.481 1.00 97.81 185 SER A CA 1
ATOM 1448 C C . SER A 1 185 ? -12.423 -4.494 -8.965 1.00 97.81 185 SER A C 1
ATOM 1450 O O . SER A 1 185 ? -12.159 -3.442 -8.375 1.00 97.81 185 SER A O 1
ATOM 1452 N N . ALA A 1 186 ? -12.921 -5.552 -8.318 1.00 95.81 186 ALA A N 1
ATOM 1453 C CA . ALA A 1 186 ? -13.190 -5.524 -6.882 1.00 95.81 186 ALA A CA 1
ATOM 1454 C C . ALA A 1 186 ? -11.925 -5.196 -6.072 1.00 95.81 186 ALA A C 1
ATOM 1456 O O . ALA A 1 186 ? -11.984 -4.319 -5.217 1.00 95.81 186 ALA A O 1
ATOM 1457 N N . SER A 1 187 ? -10.779 -5.796 -6.412 1.00 95.69 187 SER A N 1
ATOM 1458 C CA . SER A 1 187 ? -9.507 -5.554 -5.723 1.00 95.69 187 SER A CA 1
ATOM 1459 C C . SER A 1 187 ? -9.036 -4.100 -5.845 1.00 95.69 187 SER A C 1
ATOM 1461 O O . SER A 1 187 ? -8.634 -3.499 -4.848 1.00 95.69 187 SER A O 1
ATOM 1463 N N . VAL A 1 188 ? -9.164 -3.474 -7.024 1.00 97.25 188 VAL A N 1
ATOM 1464 C CA . VAL A 1 188 ? -8.826 -2.049 -7.213 1.00 97.25 188 VAL A CA 1
ATOM 1465 C C . VAL A 1 188 ? -9.788 -1.137 -6.448 1.00 97.25 188 VAL A C 1
ATOM 1467 O O . VAL A 1 188 ? -9.342 -0.201 -5.780 1.00 97.25 188 VAL A O 1
ATOM 1470 N N . ARG A 1 189 ? -11.099 -1.407 -6.485 1.00 96.19 189 ARG A N 1
ATOM 1471 C CA . ARG A 1 189 ? -12.085 -0.632 -5.709 1.00 96.19 189 ARG A CA 1
ATOM 1472 C C . ARG A 1 189 ? -11.860 -0.765 -4.206 1.00 96.19 189 ARG A C 1
ATOM 1474 O O . ARG A 1 189 ? -11.937 0.232 -3.491 1.00 96.19 189 ARG A O 1
ATOM 1481 N N . ASP A 1 190 ? -11.531 -1.963 -3.739 1.00 93.81 190 ASP A N 1
ATOM 1482 C CA . ASP A 1 190 ? -11.246 -2.237 -2.335 1.00 93.81 190 ASP A CA 1
ATOM 1483 C C . ASP A 1 190 ? -9.925 -1.610 -1.879 1.00 93.81 190 ASP A C 1
ATOM 1485 O O . ASP A 1 190 ? -9.819 -1.212 -0.720 1.00 93.81 190 ASP A O 1
ATOM 1489 N N . ALA A 1 191 ? -8.937 -1.452 -2.764 1.00 95.50 191 ALA A N 1
ATOM 1490 C CA . ALA A 1 191 ? -7.713 -0.698 -2.487 1.00 95.50 191 ALA A CA 1
ATOM 1491 C C . ALA A 1 191 ? -7.957 0.820 -2.363 1.00 95.50 191 ALA A C 1
ATOM 1493 O O . ALA A 1 191 ? -7.210 1.515 -1.673 1.00 95.50 191 ALA A O 1
ATOM 1494 N N . LEU A 1 192 ? -9.010 1.335 -3.007 1.00 95.81 192 LEU A N 1
ATOM 1495 C CA . LEU A 1 192 ? -9.369 2.757 -3.066 1.00 95.81 192 LEU A CA 1
ATOM 1496 C C . LEU A 1 192 ? -10.539 3.132 -2.141 1.00 95.81 192 LEU A C 1
ATOM 1498 O O . LEU A 1 192 ? -11.224 4.129 -2.371 1.00 95.81 192 LEU A O 1
ATOM 1502 N N . VAL A 1 193 ? -10.768 2.365 -1.073 1.00 93.88 193 VAL A N 1
ATOM 1503 C CA . VAL A 1 193 ? -11.742 2.742 -0.038 1.00 93.88 193 VAL A CA 1
ATOM 1504 C C . VAL A 1 193 ? -11.280 4.026 0.654 1.00 93.88 193 VAL A C 1
ATOM 1506 O O . VAL A 1 193 ? -10.126 4.143 1.069 1.00 93.88 193 VAL A O 1
ATOM 1509 N N . GLU A 1 194 ? -12.187 4.997 0.765 1.00 93.12 194 GLU A N 1
ATOM 1510 C CA . GLU A 1 194 ? -11.893 6.281 1.399 1.00 93.12 194 GLU A CA 1
ATOM 1511 C C . GLU A 1 194 ? -11.719 6.157 2.917 1.00 93.12 194 GLU A C 1
ATOM 1513 O O . GLU A 1 194 ? -12.307 5.292 3.570 1.00 93.12 194 GLU A O 1
ATOM 1518 N N . SER A 1 195 ? -10.918 7.059 3.485 1.00 91.19 195 SER A N 1
ATOM 1519 C CA . SER A 1 195 ? -10.675 7.110 4.924 1.00 91.19 195 SER A CA 1
ATOM 1520 C C . SER A 1 195 ? -11.955 7.255 5.742 1.00 91.19 195 SER A C 1
ATOM 1522 O O . SER A 1 195 ? -12.839 8.054 5.441 1.00 91.19 195 SER A O 1
ATOM 1524 N N . LEU A 1 196 ? -12.011 6.553 6.872 1.00 89.62 196 LEU A N 1
ATOM 1525 C CA . LEU A 1 196 ? -13.069 6.733 7.864 1.00 89.62 196 LEU A CA 1
ATOM 1526 C C . LEU A 1 196 ? -13.158 8.183 8.361 1.00 89.62 196 LEU A C 1
ATOM 1528 O O . LEU A 1 196 ? -14.246 8.662 8.669 1.00 89.62 196 LEU A O 1
ATOM 1532 N N . HIS A 1 197 ? -12.043 8.917 8.380 1.00 86.94 197 HIS A N 1
ATOM 1533 C CA . HIS A 1 197 ? -12.027 10.319 8.790 1.00 86.94 197 HIS A CA 1
ATOM 1534 C C . HIS A 1 197 ? -12.673 11.274 7.777 1.00 86.94 197 HIS A C 1
ATOM 1536 O O . HIS A 1 197 ? -13.096 12.358 8.177 1.00 86.94 197 HIS A O 1
ATOM 1542 N N . SER A 1 198 ? -12.773 10.924 6.489 1.00 87.94 198 SER A N 1
ATOM 1543 C CA . SER A 1 198 ? -13.446 11.791 5.504 1.00 87.94 198 SER A CA 1
ATOM 1544 C C . SER A 1 198 ? -14.971 11.690 5.592 1.00 87.94 198 SER A C 1
ATOM 1546 O O . SER A 1 198 ? -15.689 12.590 5.152 1.00 87.94 198 SER A O 1
ATOM 1548 N N . ARG A 1 199 ? -15.476 10.618 6.201 1.00 88.50 199 ARG A N 1
ATOM 1549 C CA . ARG A 1 199 ? -16.891 10.274 6.216 1.00 88.50 199 ARG A CA 1
ATOM 1550 C C . ARG A 1 199 ? -17.648 10.985 7.334 1.00 88.50 199 ARG A C 1
ATOM 1552 O O . ARG A 1 199 ? -17.280 10.923 8.507 1.00 88.50 199 ARG A O 1
ATOM 1559 N N . ALA A 1 200 ? -18.715 11.699 6.971 1.00 87.56 200 ALA A N 1
ATOM 1560 C CA . ALA A 1 200 ? -19.479 12.522 7.909 1.00 87.56 200 ALA A CA 1
ATOM 1561 C C . ALA A 1 200 ? -20.155 11.691 9.013 1.00 87.56 200 ALA A C 1
ATOM 1563 O O . ALA A 1 200 ? -20.059 12.054 10.183 1.00 87.56 200 ALA A O 1
ATOM 1564 N N . ASP A 1 201 ? -20.756 10.555 8.653 1.00 84.69 201 ASP A N 1
ATOM 1565 C CA . ASP A 1 201 ? -21.378 9.599 9.577 1.00 84.69 201 ASP A CA 1
ATOM 1566 C C . ASP A 1 201 ? -20.381 9.100 10.632 1.00 84.69 201 ASP A C 1
ATOM 1568 O O . ASP A 1 201 ? -20.665 9.145 11.832 1.00 84.69 201 ASP A O 1
ATOM 1572 N N . VAL A 1 202 ? -19.182 8.702 10.198 1.00 85.44 202 VAL A N 1
ATOM 1573 C CA . VAL A 1 202 ? -18.132 8.197 11.092 1.00 85.44 202 VAL A CA 1
ATOM 1574 C C . VAL A 1 202 ? -17.553 9.310 11.964 1.00 85.44 202 VAL A C 1
ATOM 1576 O O . VAL A 1 202 ? -17.370 9.110 13.162 1.00 85.44 202 VAL A O 1
ATOM 1579 N N . ARG A 1 203 ? -17.327 10.516 11.429 1.00 87.88 203 ARG A N 1
ATOM 1580 C CA . ARG A 1 203 ? -16.875 11.659 12.244 1.00 87.88 203 ARG A CA 1
ATOM 1581 C C . ARG A 1 203 ? -17.878 12.029 13.331 1.00 87.88 203 ARG A C 1
ATOM 1583 O O . ARG A 1 203 ? -17.491 12.178 14.488 1.00 87.88 203 ARG A O 1
ATOM 1590 N N . SER A 1 204 ? -19.158 12.157 12.983 1.00 86.62 204 SER A N 1
ATOM 1591 C CA . SER A 1 204 ? -20.219 12.462 13.949 1.00 86.62 204 SER A CA 1
ATOM 1592 C C . SER A 1 204 ? -20.354 11.365 15.005 1.00 86.62 204 SER A C 1
ATOM 1594 O O . SER A 1 204 ? -20.628 11.646 16.171 1.00 86.62 204 SER A O 1
ATOM 1596 N N . MET A 1 205 ? -20.147 10.108 14.619 1.00 83.75 205 MET A N 1
ATOM 1597 C CA . MET A 1 205 ? -20.100 8.978 15.542 1.00 83.75 205 MET A CA 1
ATOM 1598 C C . MET A 1 205 ? -18.898 9.056 16.492 1.00 83.75 205 MET A C 1
ATOM 1600 O O . MET A 1 205 ? -19.105 9.050 17.702 1.00 83.75 205 MET A O 1
ATOM 1604 N N . LEU A 1 206 ? -17.671 9.213 15.983 1.00 85.00 206 LEU A N 1
ATOM 1605 C CA . LEU A 1 206 ? -16.462 9.338 16.808 1.00 85.00 206 LEU A CA 1
ATOM 1606 C C . LEU A 1 206 ? -16.530 10.550 17.749 1.00 85.00 206 LEU A C 1
ATOM 1608 O O . LEU A 1 206 ? -16.090 10.463 18.892 1.00 85.00 206 LEU A O 1
ATOM 1612 N N . HIS A 1 207 ? -17.123 11.664 17.307 1.00 87.94 207 HIS A N 1
ATOM 1613 C CA . HIS A 1 207 ? -17.343 12.838 18.151 1.00 87.94 207 HIS A CA 1
ATOM 1614 C C . HIS A 1 207 ? -18.313 12.548 19.306 1.00 87.94 207 HIS A C 1
ATOM 1616 O O . HIS A 1 207 ? -18.039 12.912 20.449 1.00 87.94 207 HIS A O 1
ATOM 1622 N N . ARG A 1 208 ? -19.435 11.865 19.035 1.00 85.38 208 ARG A N 1
ATOM 1623 C CA . ARG A 1 208 ? -20.377 11.437 20.084 1.00 85.38 208 ARG A CA 1
ATOM 1624 C C . ARG A 1 208 ? -19.728 10.457 21.055 1.00 85.38 208 ARG A C 1
ATOM 1626 O O . ARG A 1 208 ? -19.859 10.637 22.260 1.00 85.38 208 ARG A O 1
ATOM 1633 N N . PHE A 1 209 ? -18.984 9.484 20.534 1.00 84.00 209 PHE A N 1
ATOM 1634 C CA . PHE A 1 209 ? -18.250 8.512 21.338 1.00 84.00 209 PHE A CA 1
ATOM 1635 C C . PHE A 1 209 ? -17.236 9.192 22.264 1.00 84.00 209 PHE A C 1
ATOM 1637 O O . PHE A 1 209 ? -17.240 8.956 23.468 1.00 84.00 209 PHE A O 1
ATOM 1644 N N . LYS A 1 210 ? -16.448 10.134 21.729 1.00 87.69 210 LYS A N 1
ATOM 1645 C CA . LYS A 1 210 ? -15.550 10.997 22.507 1.00 87.69 210 LYS A CA 1
ATOM 1646 C C . LYS A 1 210 ? -16.290 11.755 23.613 1.00 87.69 210 LYS A C 1
ATOM 1648 O O . LYS A 1 210 ? -15.798 11.815 24.735 1.00 87.69 210 LYS A O 1
ATOM 1653 N N . GLY A 1 211 ? -17.445 12.342 23.300 1.00 88.62 211 GLY A N 1
ATOM 1654 C CA . GLY A 1 211 ? -18.262 13.071 24.272 1.00 88.62 211 GLY A CA 1
ATOM 1655 C C . GLY A 1 211 ? -18.799 12.183 25.399 1.00 88.62 211 GLY A C 1
ATOM 1656 O O . GLY A 1 211 ? -18.822 12.614 26.547 1.00 88.62 211 GLY A O 1
ATOM 1657 N N . GLU A 1 212 ? -19.194 10.945 25.091 1.00 86.94 212 GLU A N 1
ATOM 1658 C CA . GLU A 1 212 ? -19.622 9.959 26.093 1.00 86.94 212 GLU A CA 1
ATOM 1659 C C . GLU A 1 212 ? -18.463 9.552 27.010 1.00 86.94 212 GLU A C 1
ATOM 1661 O O . GLU A 1 212 ? -18.602 9.637 28.226 1.00 86.94 212 GLU A O 1
ATOM 1666 N N . LEU A 1 213 ? -17.303 9.194 26.446 1.00 86.94 213 LEU A N 1
ATOM 1667 C CA . LEU A 1 213 ? -16.119 8.834 27.236 1.00 86.94 213 LEU A CA 1
ATOM 1668 C C . LEU A 1 213 ? -15.684 9.979 28.160 1.00 86.94 213 LEU A C 1
ATOM 1670 O O . LEU A 1 213 ? -15.438 9.757 29.343 1.00 86.94 213 LEU A O 1
ATOM 1674 N N . ALA A 1 214 ? -15.671 11.215 27.650 1.00 88.12 214 ALA A N 1
ATOM 1675 C CA . ALA A 1 214 ? -15.333 12.396 28.439 1.00 88.12 214 ALA A CA 1
ATOM 1676 C C . ALA A 1 214 ? -16.328 12.645 29.585 1.00 88.12 214 ALA A C 1
ATOM 1678 O O . ALA A 1 214 ? -15.904 12.963 30.693 1.00 88.12 214 ALA A O 1
ATOM 1679 N N . ARG A 1 215 ? -17.638 12.453 29.355 1.00 89.00 215 ARG A N 1
ATOM 1680 C CA . ARG A 1 215 ? -18.659 12.553 30.416 1.00 89.00 215 ARG A CA 1
ATOM 1681 C C . ARG A 1 215 ? -18.459 11.536 31.538 1.00 89.00 215 ARG A C 1
ATOM 1683 O O . ARG A 1 215 ? -18.885 11.801 32.656 1.00 89.00 215 ARG A O 1
ATOM 1690 N N . ARG A 1 216 ? -17.813 10.406 31.247 1.00 83.38 216 ARG A N 1
ATOM 1691 C CA . ARG A 1 216 ? -17.485 9.356 32.222 1.00 83.38 216 ARG A CA 1
ATOM 1692 C C . ARG A 1 216 ? -16.064 9.454 32.777 1.00 83.38 216 ARG A C 1
ATOM 1694 O O . ARG A 1 216 ? -15.647 8.589 33.532 1.00 83.38 216 ARG A O 1
ATOM 1701 N N . GLY A 1 217 ? -15.314 10.494 32.410 1.00 88.12 217 GLY A N 1
ATOM 1702 C CA . GLY A 1 217 ? -13.936 10.681 32.866 1.00 88.12 217 GLY A CA 1
ATOM 1703 C C . GLY A 1 217 ? -12.932 9.681 32.281 1.00 88.12 217 GLY A C 1
ATOM 1704 O O . GLY A 1 217 ? -11.840 9.545 32.823 1.00 88.12 217 GLY A O 1
ATOM 1705 N N . LEU A 1 218 ? -13.264 8.994 31.182 1.00 86.31 218 LEU A N 1
ATOM 1706 C CA . LEU A 1 218 ? -12.388 8.002 30.557 1.00 86.31 218 LEU A CA 1
ATOM 1707 C C . LEU A 1 218 ? -11.443 8.653 29.540 1.00 86.31 218 LEU A C 1
ATOM 1709 O O . LEU A 1 218 ? -11.870 9.307 28.582 1.00 86.31 218 LEU A O 1
ATOM 1713 N N . GLY A 1 219 ? -10.141 8.432 29.728 1.00 87.69 219 GLY A N 1
ATOM 1714 C CA . GLY A 1 219 ? -9.113 8.818 28.765 1.00 87.69 219 GLY A CA 1
ATOM 1715 C C . GLY A 1 219 ? -9.142 7.917 27.531 1.00 87.69 219 GLY A C 1
ATOM 1716 O O . GLY A 1 219 ? -9.405 6.720 27.627 1.00 87.69 219 GLY A O 1
ATOM 1717 N N . PHE A 1 220 ? -8.851 8.467 26.351 1.00 89.94 220 PHE A N 1
ATOM 1718 C CA . PHE A 1 220 ? -8.731 7.654 25.141 1.00 89.94 220 PHE A CA 1
ATOM 1719 C C . PHE A 1 220 ? -7.760 8.253 24.118 1.00 89.94 220 PHE A C 1
ATOM 1721 O O . PHE A 1 220 ? -7.487 9.455 24.114 1.00 89.94 220 PHE A O 1
ATOM 1728 N N . ARG A 1 221 ? -7.278 7.405 23.205 1.00 91.62 221 ARG A N 1
ATOM 1729 C CA . ARG A 1 221 ? -6.524 7.791 22.001 1.00 91.62 221 ARG A CA 1
ATOM 1730 C C . ARG A 1 221 ? -7.030 7.046 20.776 1.00 91.62 221 ARG A C 1
ATOM 1732 O O . ARG A 1 221 ? -7.594 5.962 20.902 1.00 91.62 221 ARG A O 1
ATOM 1739 N N . ILE A 1 222 ? -6.799 7.623 19.603 1.00 90.31 222 ILE A N 1
ATOM 1740 C CA . ILE A 1 222 ? -7.111 7.011 18.311 1.00 90.31 222 ILE A CA 1
ATOM 1741 C C . ILE A 1 222 ? -5.819 6.957 17.503 1.00 90.31 222 ILE A C 1
ATOM 1743 O O . ILE A 1 222 ? -5.234 8.000 17.224 1.00 90.31 222 ILE A O 1
ATOM 1747 N N . ASP A 1 223 ? -5.402 5.752 17.133 1.00 89.19 223 ASP A N 1
ATOM 1748 C CA . ASP A 1 223 ? -4.227 5.492 16.307 1.00 89.19 223 ASP A CA 1
ATOM 1749 C C . ASP A 1 223 ? -4.685 4.954 14.938 1.00 89.19 223 ASP A C 1
ATOM 1751 O O . ASP A 1 223 ? -5.569 4.098 14.881 1.00 89.19 223 ASP A O 1
ATOM 1755 N N . GLU A 1 224 ? -4.090 5.407 13.832 1.00 86.69 224 GLU A N 1
ATOM 1756 C CA . GLU A 1 224 ? -4.283 4.766 12.522 1.00 86.69 224 GLU A CA 1
ATOM 1757 C C . GLU A 1 224 ? -3.284 3.609 12.372 1.00 86.69 224 GLU A C 1
ATOM 1759 O O . GLU A 1 224 ? -2.082 3.782 12.578 1.00 86.69 224 GLU A O 1
ATOM 1764 N N . LEU A 1 225 ? -3.779 2.423 12.026 1.00 85.56 225 LEU A N 1
ATOM 1765 C CA . LEU A 1 225 ? -2.975 1.226 11.793 1.00 85.56 225 LEU A CA 1
ATOM 1766 C C . LEU A 1 225 ? -2.779 0.966 10.291 1.00 85.56 225 LEU A C 1
ATOM 1768 O O . LEU A 1 225 ? -3.268 1.689 9.414 1.00 85.56 225 LEU A O 1
ATOM 1772 N N . PHE A 1 226 ? -2.047 -0.103 9.977 1.00 80.88 226 PHE A N 1
ATOM 1773 C CA . PHE A 1 226 ? -1.880 -0.563 8.605 1.00 80.88 226 PHE A CA 1
ATOM 1774 C C . PHE A 1 226 ? -3.242 -0.828 7.936 1.00 80.88 226 PHE A C 1
ATOM 1776 O O . PHE A 1 226 ? -4.188 -1.277 8.580 1.00 80.88 226 PHE A O 1
ATOM 1783 N N . GLY A 1 227 ? -3.365 -0.527 6.640 1.00 83.25 227 GLY A N 1
ATOM 1784 C CA . GLY A 1 227 ? -4.602 -0.752 5.881 1.00 83.25 227 GLY A CA 1
ATOM 1785 C C . GLY A 1 227 ? -5.753 0.213 6.203 1.00 83.25 227 GLY A C 1
ATOM 1786 O O . GLY A 1 227 ? -6.878 -0.023 5.763 1.00 83.25 227 GLY A O 1
ATOM 1787 N N . GLY A 1 228 ? -5.496 1.282 6.965 1.00 87.06 228 GLY A N 1
ATOM 1788 C CA . GLY A 1 228 ? -6.486 2.315 7.284 1.00 87.06 228 GLY A CA 1
ATOM 1789 C C . GLY A 1 228 ? -7.463 1.940 8.391 1.00 87.06 228 GLY A C 1
ATOM 1790 O O . GLY A 1 228 ? -8.511 2.570 8.533 1.00 87.06 228 GLY A O 1
ATOM 1791 N N . TRP A 1 229 ? -7.128 0.911 9.166 1.00 89.50 229 TRP A N 1
ATOM 1792 C CA . TRP A 1 229 ? -7.832 0.590 10.398 1.00 89.50 229 TRP A CA 1
ATOM 1793 C C . TRP A 1 229 ? -7.637 1.700 11.426 1.00 89.50 229 TRP A C 1
ATOM 1795 O O . TRP A 1 229 ? -6.537 2.232 11.568 1.00 89.50 229 TRP A O 1
ATOM 1805 N N . LEU A 1 230 ? -8.681 2.006 12.193 1.00 91.00 230 LEU A N 1
ATOM 1806 C CA . LEU A 1 230 ? -8.560 2.874 13.361 1.00 91.00 230 LEU A CA 1
ATOM 1807 C C . LEU A 1 230 ? -8.547 2.027 14.626 1.00 91.00 230 LEU A C 1
ATOM 1809 O O . LEU A 1 230 ? -9.428 1.195 14.836 1.00 91.00 230 LEU A O 1
ATOM 1813 N N . ARG A 1 231 ? -7.564 2.264 15.487 1.00 90.88 231 ARG A N 1
ATOM 1814 C CA . ARG A 1 231 ? -7.472 1.687 16.822 1.00 90.88 231 ARG A CA 1
ATOM 1815 C C . ARG A 1 231 ? -7.836 2.742 17.846 1.00 90.88 231 ARG A C 1
ATOM 1817 O O . ARG A 1 231 ? -7.066 3.668 18.076 1.00 90.88 231 ARG A O 1
ATOM 1824 N N . VAL A 1 232 ? -8.975 2.574 18.498 1.00 90.12 232 VAL A N 1
ATOM 1825 C CA . VAL A 1 232 ? -9.356 3.392 19.648 1.00 90.12 232 VAL A CA 1
ATOM 1826 C C . VAL A 1 232 ? -8.945 2.656 20.914 1.00 90.12 232 VAL A C 1
ATOM 1828 O O . VAL A 1 232 ? -9.381 1.531 21.140 1.00 90.12 232 VAL A O 1
ATOM 1831 N N . VAL A 1 233 ? -8.088 3.270 21.723 1.00 90.19 233 VAL A N 1
ATOM 1832 C CA . VAL A 1 233 ? -7.658 2.730 23.018 1.00 90.19 233 VAL A CA 1
ATOM 1833 C C . VAL A 1 233 ? -8.261 3.588 24.115 1.00 90.19 233 VAL A C 1
ATOM 1835 O O . VAL A 1 233 ? -8.030 4.794 24.127 1.00 90.19 233 VAL A O 1
ATOM 1838 N N . ILE A 1 234 ? -9.007 2.964 25.017 1.00 89.44 234 ILE A N 1
ATOM 1839 C CA . ILE A 1 234 ? -9.691 3.592 26.147 1.00 89.44 234 ILE A CA 1
ATOM 1840 C C . ILE A 1 234 ? -8.982 3.124 27.414 1.00 89.44 234 ILE A C 1
ATOM 1842 O O . ILE A 1 234 ? -8.826 1.919 27.622 1.00 89.44 234 ILE A O 1
ATOM 1846 N N . ASP A 1 235 ? -8.521 4.073 28.217 1.00 88.38 235 ASP A N 1
ATOM 1847 C CA . ASP A 1 235 ? -7.871 3.810 29.497 1.00 88.38 235 ASP A CA 1
ATOM 1848 C C . ASP A 1 235 ? -8.936 3.518 30.556 1.00 88.38 235 ASP A C 1
ATOM 1850 O O . ASP A 1 235 ? -9.849 4.323 30.750 1.00 88.38 235 ASP A O 1
ATOM 1854 N N . LEU A 1 236 ? -8.842 2.350 31.193 1.00 83.88 236 LEU A N 1
ATOM 1855 C CA . LEU A 1 236 ? -9.776 1.908 32.230 1.00 83.88 236 LEU A CA 1
ATOM 1856 C C . LEU A 1 236 ? -9.163 1.975 33.636 1.00 83.88 236 LEU A C 1
ATOM 1858 O O . LEU A 1 236 ? -9.801 1.528 34.583 1.00 83.88 236 LEU A O 1
ATOM 1862 N N . GLY A 1 237 ? -7.942 2.502 33.787 1.00 79.38 237 GLY A N 1
ATOM 1863 C CA . GLY A 1 237 ? -7.205 2.440 35.050 1.00 79.38 237 GLY A CA 1
ATOM 1864 C C . GLY A 1 237 ? -6.593 1.060 35.317 1.00 79.38 237 GLY A C 1
ATOM 1865 O O . GLY A 1 237 ? -6.715 0.141 34.505 1.00 79.38 237 GLY A O 1
ATOM 1866 N N . ASP A 1 238 ? -5.857 0.926 36.426 1.00 76.12 238 ASP A N 1
ATOM 1867 C CA . ASP A 1 238 ? -5.249 -0.327 36.913 1.00 76.12 238 ASP A CA 1
ATOM 1868 C C . ASP A 1 238 ? -4.564 -1.177 35.836 1.00 76.12 238 ASP A C 1
ATOM 1870 O O . ASP A 1 238 ? -4.655 -2.406 35.802 1.00 76.12 238 ASP A O 1
ATOM 1874 N N . SER A 1 239 ? -3.850 -0.512 34.923 1.00 80.44 239 SER A N 1
ATOM 1875 C CA . SER A 1 239 ? -3.128 -1.170 33.832 1.00 80.44 239 SER A CA 1
ATOM 1876 C C . SER A 1 239 ? -4.028 -1.930 32.836 1.00 80.44 239 SER A C 1
ATOM 1878 O O . SER A 1 239 ? -3.540 -2.762 32.068 1.00 80.44 239 SER A O 1
ATOM 1880 N N . CYS A 1 240 ? -5.326 -1.628 32.788 1.00 83.12 240 CYS A N 1
ATOM 1881 C CA . CYS A 1 240 ? -6.299 -2.195 31.862 1.00 83.12 240 CYS A CA 1
ATOM 1882 C C . CYS A 1 240 ? -6.686 -1.181 30.775 1.00 83.12 240 CYS A C 1
ATOM 1884 O O . CYS A 1 240 ? -6.871 0.005 31.034 1.00 83.12 240 CYS A O 1
ATOM 1886 N N . ALA A 1 241 ? -6.833 -1.652 29.538 1.00 86.56 241 ALA A N 1
ATOM 1887 C CA . ALA A 1 241 ? -7.349 -0.843 28.444 1.00 86.56 241 ALA A CA 1
ATOM 1888 C C . ALA A 1 241 ? -8.373 -1.620 27.618 1.00 86.56 241 ALA A C 1
ATOM 1890 O O . ALA A 1 241 ? -8.151 -2.789 27.283 1.00 86.56 241 ALA A O 1
ATOM 1891 N N . ALA A 1 242 ? -9.453 -0.949 27.221 1.00 86.19 242 ALA A N 1
ATOM 1892 C CA . ALA A 1 242 ? -10.312 -1.423 26.145 1.00 86.19 242 ALA A CA 1
ATOM 1893 C C . ALA A 1 242 ? -9.763 -0.946 24.798 1.00 86.19 242 ALA A C 1
ATOM 1895 O O . ALA A 1 242 ? -9.308 0.188 24.652 1.00 86.19 242 ALA A O 1
ATOM 1896 N N . VAL A 1 243 ? -9.794 -1.826 23.804 1.00 87.38 243 VAL A N 1
ATOM 1897 C CA . VAL A 1 243 ? -9.328 -1.560 22.447 1.00 87.38 243 VAL A CA 1
ATOM 1898 C C . VAL A 1 243 ? -10.448 -1.877 21.473 1.00 87.38 243 VAL A C 1
ATOM 1900 O O . VAL A 1 243 ? -10.972 -2.987 21.451 1.00 87.38 243 VAL A O 1
ATOM 1903 N N . LEU A 1 244 ? -10.773 -0.901 20.639 1.00 87.44 244 LEU A N 1
ATOM 1904 C CA . LEU A 1 244 ? -11.687 -1.026 19.517 1.00 87.44 244 LEU A CA 1
ATOM 1905 C C . LEU A 1 244 ? -10.899 -0.899 18.217 1.00 87.44 244 LEU A C 1
ATOM 1907 O O . LEU A 1 244 ? -10.203 0.093 18.009 1.00 87.44 244 LEU A O 1
ATOM 1911 N N . LEU A 1 245 ? -11.040 -1.880 17.332 1.00 89.06 245 LEU A N 1
ATOM 1912 C CA . LEU A 1 245 ? -10.498 -1.866 15.979 1.00 89.06 245 LEU A CA 1
ATOM 1913 C C . LEU A 1 245 ? -11.635 -1.644 14.987 1.00 89.06 245 LEU A C 1
ATOM 1915 O O . LEU A 1 245 ? -12.517 -2.486 14.827 1.00 89.06 245 LEU A O 1
ATOM 1919 N N . LEU A 1 246 ? -11.607 -0.497 14.320 1.00 89.06 246 LEU A N 1
ATOM 1920 C CA . LEU A 1 246 ? -12.593 -0.089 13.333 1.00 89.06 246 LEU A CA 1
ATOM 1921 C C . LEU A 1 246 ? -12.008 -0.287 11.922 1.00 89.06 246 LEU A C 1
ATOM 1923 O O . LEU A 1 246 ? -11.070 0.429 11.556 1.00 89.06 246 LEU A O 1
ATOM 1927 N N . PRO A 1 247 ? -12.523 -1.244 11.129 1.00 89.69 247 PRO A N 1
ATOM 1928 C CA . PRO A 1 247 ? -12.057 -1.468 9.764 1.00 89.69 247 PRO A CA 1
ATOM 1929 C C . PRO A 1 247 ? -12.493 -0.333 8.844 1.00 89.69 247 PRO A C 1
ATOM 1931 O O . PRO A 1 247 ? -13.590 0.207 8.995 1.00 89.69 247 PRO A O 1
ATOM 1934 N N . VAL A 1 248 ? -11.680 -0.016 7.835 1.00 90.38 248 VAL A N 1
ATOM 1935 C CA . VAL A 1 248 ? -11.983 1.069 6.886 1.00 90.38 248 VAL A CA 1
ATOM 1936 C C . VAL A 1 248 ? -13.302 0.844 6.123 1.00 90.38 248 VAL A C 1
ATOM 1938 O O . VAL A 1 248 ? -13.984 1.794 5.741 1.00 90.38 248 VAL A O 1
ATOM 1941 N N . GLU A 1 249 ? -13.728 -0.411 5.960 1.00 88.31 249 GLU A N 1
ATOM 1942 C CA . GLU A 1 249 ? -14.995 -0.775 5.318 1.00 88.31 249 GLU A CA 1
ATOM 1943 C C . GLU A 1 249 ? -16.224 -0.641 6.218 1.00 88.31 249 GLU A C 1
ATOM 1945 O O . GLU A 1 249 ? -17.338 -0.878 5.744 1.00 88.31 249 GLU A O 1
ATOM 1950 N N . PHE A 1 250 ? -16.064 -0.282 7.495 1.00 86.31 250 PHE A N 1
ATOM 1951 C CA . PHE A 1 250 ? -17.178 -0.069 8.417 1.00 86.31 250 PHE A CA 1
ATOM 1952 C C . PHE A 1 250 ? -18.273 0.807 7.771 1.00 86.31 250 PHE A C 1
ATOM 1954 O O . PHE A 1 250 ? -17.944 1.839 7.200 1.00 86.31 250 PHE A O 1
ATOM 1961 N N . PRO A 1 251 ? -19.573 0.475 7.829 1.00 79.12 251 PRO A N 1
ATOM 1962 C CA . PRO A 1 251 ? -20.181 -0.589 8.624 1.00 79.12 251 PRO A CA 1
ATOM 1963 C C . PRO A 1 251 ? -20.256 -1.955 7.929 1.00 79.12 251 PRO A C 1
ATOM 1965 O O . PRO A 1 251 ? -20.818 -2.879 8.503 1.00 79.12 251 PRO A O 1
ATOM 1968 N N . ARG A 1 252 ? -19.710 -2.119 6.713 1.00 83.31 252 ARG A N 1
ATOM 1969 C CA . ARG A 1 252 ? -19.770 -3.405 5.986 1.00 83.31 252 ARG A CA 1
ATOM 1970 C C . ARG A 1 252 ? -18.980 -4.505 6.692 1.00 83.31 252 ARG A C 1
ATOM 1972 O O . ARG A 1 252 ? -19.389 -5.659 6.668 1.00 83.31 252 ARG A O 1
ATOM 1979 N N . ARG A 1 253 ? -17.865 -4.138 7.327 1.00 82.81 253 ARG A N 1
ATOM 1980 C CA . ARG A 1 253 ? -17.095 -5.018 8.209 1.00 82.81 253 ARG A CA 1
ATOM 1981 C C . ARG A 1 253 ? -17.325 -4.610 9.662 1.00 82.81 253 ARG A C 1
ATOM 1983 O O . ARG A 1 253 ? -17.269 -3.424 9.993 1.00 82.81 253 ARG A O 1
ATOM 1990 N N . VAL A 1 254 ? -17.599 -5.602 10.507 1.00 80.12 254 VAL A N 1
ATOM 1991 C CA . VAL A 1 254 ? -17.893 -5.396 11.929 1.00 80.12 254 VAL A CA 1
ATOM 1992 C C . VAL A 1 254 ? -16.605 -4.995 12.665 1.00 80.12 254 VAL A C 1
ATOM 1994 O O . VAL A 1 254 ? -15.565 -5.608 12.420 1.00 80.12 254 VAL A O 1
ATOM 1997 N N . PRO A 1 255 ? -16.646 -3.979 13.541 1.00 83.56 255 PRO A N 1
ATOM 1998 C CA . PRO A 1 255 ? -15.523 -3.634 14.406 1.00 83.56 255 PRO A CA 1
ATOM 1999 C C . PRO A 1 255 ? -15.177 -4.757 15.387 1.00 83.56 255 PRO A C 1
ATOM 2001 O O . PRO A 1 255 ? -16.056 -5.481 15.853 1.00 83.56 255 PRO A O 1
ATOM 2004 N N . GLU A 1 256 ? -13.902 -4.868 15.743 1.00 84.62 256 GLU A N 1
ATOM 2005 C CA . GLU A 1 256 ? -13.428 -5.841 16.728 1.00 84.62 256 GLU A CA 1
ATOM 2006 C C . GLU A 1 256 ? -13.147 -5.152 18.066 1.00 84.62 256 GLU A C 1
ATOM 2008 O O . GLU A 1 256 ? -12.592 -4.055 18.104 1.00 84.62 256 GLU A O 1
ATOM 2013 N N . PHE A 1 257 ? -13.511 -5.806 19.168 1.00 82.94 257 PHE A N 1
ATOM 2014 C CA . PHE A 1 257 ? -13.288 -5.300 20.519 1.00 82.94 257 PHE A CA 1
ATOM 2015 C C . PHE A 1 257 ? -12.431 -6.265 21.321 1.00 82.94 257 PHE A C 1
ATOM 2017 O O . PHE A 1 257 ? -12.606 -7.484 21.270 1.00 82.94 257 PHE A O 1
ATOM 2024 N N . PHE A 1 258 ? -11.513 -5.702 22.092 1.00 81.31 258 PHE A N 1
ATOM 2025 C CA . PHE A 1 258 ? -10.595 -6.441 22.939 1.00 81.31 258 PHE A CA 1
ATOM 2026 C C . PHE A 1 258 ? -10.386 -5.689 24.236 1.00 81.31 258 PHE A C 1
ATOM 2028 O O . PHE A 1 258 ? -10.503 -4.466 24.286 1.00 81.31 258 PHE A O 1
ATOM 2035 N N . THR A 1 259 ? -9.954 -6.411 25.257 1.00 78.56 259 THR A N 1
ATOM 2036 C CA . THR A 1 259 ? -9.336 -5.788 26.425 1.00 78.56 259 THR A CA 1
ATOM 2037 C C . THR A 1 259 ? -7.955 -6.322 26.658 1.00 78.56 259 THR A C 1
ATOM 2039 O O . THR A 1 259 ? -7.718 -7.518 26.496 1.00 78.56 259 THR A O 1
ATOM 2042 N N . VAL A 1 260 ? -7.071 -5.423 27.065 1.00 81.31 260 VAL A N 1
ATOM 2043 C CA . VAL A 1 260 ? -5.661 -5.696 27.290 1.00 81.31 260 VAL A CA 1
ATOM 2044 C C . VAL A 1 260 ? -5.348 -5.375 28.743 1.00 81.31 260 VAL A C 1
ATOM 2046 O O . VAL A 1 260 ? -5.505 -4.231 29.165 1.00 81.31 260 VAL A O 1
ATOM 2049 N N . ARG A 1 261 ? -4.882 -6.373 29.499 1.00 77.25 261 ARG A N 1
ATOM 2050 C CA . ARG A 1 261 ? -4.320 -6.171 30.843 1.00 77.25 261 ARG A CA 1
ATOM 2051 C C . ARG A 1 261 ? -2.796 -6.079 30.769 1.00 77.25 261 ARG A C 1
ATOM 2053 O O . ARG A 1 261 ? -2.144 -6.894 30.111 1.00 77.25 261 ARG A O 1
ATOM 2060 N N . ARG A 1 262 ? -2.220 -5.091 31.450 1.00 68.81 262 ARG A N 1
ATOM 2061 C CA . ARG A 1 262 ? -0.775 -4.908 31.630 1.00 68.81 262 ARG A CA 1
ATOM 2062 C C . ARG A 1 262 ? -0.406 -5.174 33.104 1.00 68.81 262 ARG A C 1
ATOM 2064 O O . ARG A 1 262 ? -1.238 -4.925 33.969 1.00 68.81 262 ARG A O 1
ATOM 2071 N N . PRO A 1 263 ? 0.810 -5.658 33.409 1.00 56.69 263 PRO A N 1
ATOM 2072 C CA . PRO A 1 263 ? 1.782 -6.258 32.502 1.00 56.69 263 PRO A CA 1
ATOM 2073 C C . PRO A 1 263 ? 1.405 -7.734 32.293 1.00 56.69 263 PRO A C 1
ATOM 2075 O O . PRO A 1 263 ? 1.475 -8.534 33.216 1.00 56.69 263 PRO A O 1
ATOM 2078 N N . GLY A 1 264 ? 0.945 -8.115 31.102 1.00 55.38 264 GLY A N 1
ATOM 2079 C CA . GLY A 1 264 ? 0.515 -9.505 30.904 1.00 55.38 264 GLY A CA 1
ATOM 2080 C C . GLY A 1 264 ? 0.190 -9.935 29.483 1.00 55.38 264 GLY A C 1
ATOM 2081 O O . GLY A 1 264 ? 0.012 -11.125 29.266 1.00 55.38 264 GLY A O 1
ATOM 2082 N N . ASN A 1 265 ? 0.110 -9.017 28.511 1.00 57.56 265 ASN A N 1
ATOM 2083 C CA . ASN A 1 265 ? -0.234 -9.301 27.105 1.00 57.56 265 ASN A CA 1
ATOM 2084 C C . ASN A 1 265 ? -1.487 -10.185 26.906 1.00 57.56 265 ASN A C 1
ATOM 2086 O O . ASN A 1 265 ? -1.728 -10.677 25.806 1.00 57.56 265 ASN A O 1
ATOM 2090 N N . GLY A 1 266 ? -2.312 -10.359 27.942 1.00 60.38 266 GLY A N 1
ATOM 2091 C CA . GLY A 1 266 ? -3.579 -11.062 27.861 1.00 60.38 266 GLY A CA 1
ATOM 2092 C C . GLY A 1 266 ? -4.566 -10.183 27.114 1.00 60.38 266 GLY A C 1
ATOM 2093 O O . GLY A 1 266 ? -5.002 -9.160 27.648 1.00 60.38 266 GLY A O 1
ATOM 2094 N N . ALA A 1 267 ? -4.876 -10.567 25.877 1.00 65.50 267 ALA A N 1
ATOM 2095 C CA . ALA A 1 267 ? -5.927 -9.963 25.078 1.00 65.50 267 ALA A CA 1
ATOM 2096 C C . ALA A 1 267 ? -7.135 -10.904 25.054 1.00 65.50 267 ALA A C 1
ATOM 2098 O O . ALA A 1 267 ? -7.067 -11.993 24.486 1.00 65.50 267 ALA A O 1
ATOM 2099 N N . SER A 1 268 ? -8.246 -10.474 25.646 1.00 70.81 268 SER A N 1
ATOM 2100 C CA . SER A 1 268 ? -9.515 -11.200 25.556 1.00 70.81 268 SER A CA 1
ATOM 2101 C C . SER A 1 268 ? -10.387 -10.531 24.503 1.00 70.81 268 SER A C 1
ATOM 2103 O O . SER A 1 268 ? -10.686 -9.341 24.620 1.00 70.81 268 SER A O 1
ATOM 2105 N N . ARG A 1 269 ? -10.774 -11.281 23.461 1.00 72.06 269 ARG A N 1
ATOM 2106 C CA . ARG A 1 269 ? -11.764 -10.823 22.474 1.00 72.06 269 ARG A CA 1
ATOM 2107 C C . ARG A 1 269 ? -13.110 -10.648 23.164 1.00 72.06 269 ARG A C 1
ATOM 2109 O O . ARG A 1 269 ? -13.578 -11.549 23.856 1.00 72.06 269 ARG A O 1
ATOM 2116 N N . PHE A 1 270 ? -13.732 -9.504 22.929 1.00 66.50 270 PHE A N 1
ATOM 2117 C CA . PHE A 1 270 ? -15.076 -9.201 23.379 1.00 66.50 270 PHE A CA 1
ATOM 2118 C C . PHE A 1 270 ? -16.010 -9.188 22.159 1.00 66.50 270 PHE A C 1
ATOM 2120 O O . PHE A 1 270 ? -15.828 -8.356 21.267 1.00 66.50 270 PHE A O 1
ATOM 2127 N N . PRO A 1 271 ? -17.002 -10.090 22.062 1.00 60.12 271 PRO A N 1
ATOM 2128 C CA . PRO A 1 271 ? -17.969 -10.037 20.977 1.00 60.12 271 PRO A CA 1
ATOM 2129 C C . PRO A 1 271 ? -18.956 -8.890 21.236 1.00 60.12 271 PRO A C 1
ATOM 2131 O O . PRO A 1 271 ? -19.952 -9.059 21.936 1.00 60.12 271 PRO A O 1
ATOM 2134 N N . ALA A 1 272 ? -18.691 -7.709 20.678 1.00 61.09 272 ALA A N 1
ATOM 2135 C CA . ALA A 1 272 ? -19.702 -6.659 20.604 1.00 61.09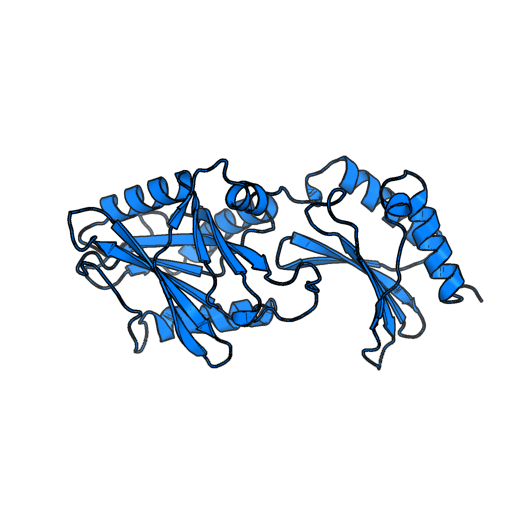 272 ALA A CA 1
ATOM 2136 C C . ALA A 1 272 ? -20.698 -7.004 19.480 1.00 61.09 272 ALA A C 1
ATOM 2138 O O . ALA A 1 272 ? -20.270 -7.238 18.345 1.00 61.09 272 ALA A O 1
ATOM 2139 N N . PRO A 1 273 ? -22.018 -7.034 19.737 1.00 61.53 273 PRO A N 1
ATOM 2140 C CA . PRO A 1 273 ? -23.002 -7.225 18.680 1.00 61.53 273 PRO A CA 1
ATOM 2141 C C . PRO A 1 273 ? -22.872 -6.127 17.622 1.00 61.53 273 PRO A C 1
ATOM 2143 O O . PRO A 1 273 ? -22.901 -4.942 17.953 1.00 61.53 273 PRO A O 1
ATOM 2146 N N . ALA A 1 274 ? -22.797 -6.499 16.340 1.00 59.28 274 ALA A N 1
ATOM 2147 C CA . ALA A 1 274 ? -22.677 -5.544 15.231 1.00 59.28 274 ALA A CA 1
ATOM 2148 C C . ALA A 1 274 ? -23.759 -4.442 15.271 1.00 59.28 274 ALA A C 1
ATOM 2150 O O . ALA A 1 274 ? -23.485 -3.283 14.965 1.00 59.28 274 ALA A O 1
ATOM 2151 N N . ALA A 1 275 ? -24.964 -4.787 15.743 1.00 59.19 275 ALA A N 1
ATOM 2152 C CA . ALA A 1 275 ? -26.095 -3.874 15.914 1.00 59.19 275 ALA A CA 1
ATOM 2153 C C . ALA A 1 275 ? -25.841 -2.724 16.912 1.00 59.19 275 ALA A C 1
ATOM 2155 O O . ALA A 1 275 ? -26.480 -1.672 16.828 1.00 59.19 275 ALA A O 1
ATOM 2156 N N . TRP A 1 276 ? -24.912 -2.889 17.858 1.00 63.09 276 TRP A N 1
ATOM 2157 C CA . TRP A 1 276 ? -24.534 -1.821 18.789 1.00 63.09 276 TRP A CA 1
ATOM 2158 C C . TRP A 1 276 ? -23.665 -0.754 18.110 1.00 63.09 276 TRP A C 1
ATOM 2160 O O . TRP A 1 276 ? -23.484 0.339 18.617 1.00 63.09 276 TRP A O 1
ATOM 2170 N N . LEU A 1 277 ? -23.127 -1.022 16.931 1.00 63.62 277 LEU A N 1
ATOM 2171 C CA . LEU A 1 277 ? -22.153 -0.124 16.308 1.00 63.62 277 LEU A CA 1
ATOM 2172 C C . LEU A 1 277 ? -22.795 0.657 15.161 1.00 63.62 277 LEU A C 1
ATOM 2174 O O . LEU A 1 277 ? -22.280 1.690 14.739 1.00 63.62 277 LEU A O 1
ATOM 2178 N N . THR A 1 278 ? -23.957 0.192 14.697 1.00 63.50 278 THR A N 1
ATOM 2179 C CA . THR A 1 278 ? -24.734 0.763 13.593 1.00 63.50 278 THR A CA 1
ATOM 2180 C C . THR A 1 278 ? -25.934 1.602 14.045 1.00 63.50 278 THR A C 1
ATOM 2182 O O . THR A 1 278 ? -26.615 2.176 13.200 1.00 63.50 278 THR A O 1
ATOM 2185 N N . THR A 1 279 ? -26.218 1.683 15.349 1.00 66.31 279 THR A N 1
ATOM 2186 C CA . THR A 1 279 ? -27.319 2.484 15.917 1.00 66.31 279 THR A CA 1
ATOM 2187 C C . THR A 1 279 ? -26.791 3.737 16.616 1.00 66.31 279 THR A C 1
ATOM 2189 O O . THR A 1 279 ? -25.628 3.793 17.016 1.00 66.31 279 THR A O 1
ATOM 2192 N N . SER A 1 280 ? -27.636 4.763 16.767 1.00 59.72 280 SER A N 1
ATOM 2193 C CA . SER A 1 280 ? -27.273 6.004 17.471 1.00 59.72 280 SER A CA 1
ATOM 2194 C C . SER A 1 280 ? -26.830 5.765 18.915 1.00 59.72 280 SER A C 1
ATOM 2196 O O . SER A 1 280 ? -25.951 6.478 19.395 1.00 59.72 280 SER A O 1
ATOM 2198 N N . ASP A 1 281 ? -27.397 4.743 19.561 1.00 68.56 281 ASP A N 1
ATOM 2199 C CA . ASP A 1 281 ? -27.268 4.514 21.004 1.00 68.56 281 ASP A CA 1
ATOM 2200 C C . ASP A 1 281 ? -26.332 3.356 21.333 1.00 68.56 281 ASP A C 1
ATOM 2202 O O . ASP A 1 281 ? -25.923 3.172 22.477 1.00 68.56 281 ASP A O 1
ATOM 2206 N N . GLY A 1 282 ? -25.987 2.529 20.352 1.00 70.88 282 GLY A N 1
ATOM 2207 C CA . GLY A 1 282 ? -25.241 1.324 20.655 1.00 70.88 282 GLY A CA 1
ATOM 2208 C C . GLY A 1 282 ? -23.790 1.597 21.085 1.00 70.88 282 GLY A C 1
ATOM 2209 O O . GLY A 1 282 ? -23.202 0.772 21.773 1.00 70.88 282 GLY A O 1
ATOM 2210 N N . TRP A 1 283 ? -23.245 2.787 20.819 1.00 69.00 283 TRP A N 1
ATOM 2211 C CA . TRP A 1 283 ? -21.972 3.224 21.398 1.00 69.00 283 TRP A CA 1
ATOM 2212 C C . TRP A 1 283 ? -22.067 3.513 22.894 1.00 69.00 283 TRP A C 1
ATOM 2214 O O . TRP A 1 283 ? -21.124 3.220 23.621 1.00 69.00 283 TRP A O 1
ATOM 2224 N N . VAL A 1 284 ? -23.211 4.014 23.368 1.00 72.00 284 VAL A N 1
ATOM 2225 C CA . VAL A 1 284 ? -23.482 4.111 24.809 1.00 72.00 284 VAL A CA 1
ATOM 2226 C C . VAL A 1 284 ? -23.494 2.706 25.402 1.00 72.00 284 VAL A C 1
ATOM 2228 O O . VAL A 1 284 ? -22.819 2.478 26.394 1.00 72.00 284 VAL A O 1
ATOM 2231 N N . ARG A 1 285 ? -24.108 1.732 24.714 1.00 75.12 285 ARG A N 1
ATOM 2232 C CA . ARG A 1 285 ? -24.083 0.319 25.137 1.00 75.12 285 ARG A CA 1
ATOM 2233 C C . ARG A 1 285 ? -22.678 -0.283 25.150 1.00 75.12 285 ARG A C 1
ATOM 2235 O O . ARG A 1 285 ? -22.376 -1.081 26.028 1.00 75.12 285 ARG A O 1
ATOM 2242 N N . VAL A 1 286 ? -21.810 0.091 24.206 1.00 73.50 286 VAL A N 1
ATOM 2243 C CA . VAL A 1 286 ? -20.389 -0.298 24.223 1.00 73.50 286 VAL A CA 1
ATOM 2244 C C . VAL A 1 286 ? -19.706 0.243 25.478 1.00 73.50 286 VAL A C 1
ATOM 2246 O O . VAL A 1 286 ? -19.015 -0.514 26.151 1.00 73.50 286 VAL A O 1
ATOM 2249 N N . VAL A 1 287 ? -19.914 1.520 25.814 1.00 73.00 287 VAL A N 1
ATOM 2250 C CA . VAL A 1 287 ? -19.330 2.131 27.019 1.00 73.00 287 VAL A CA 1
ATOM 2251 C C . VAL A 1 287 ? -19.923 1.529 28.297 1.00 73.00 287 VAL A C 1
ATOM 2253 O O . VAL A 1 287 ? -19.164 1.149 29.181 1.00 73.00 287 VAL A O 1
ATOM 2256 N N . ASP A 1 288 ? -21.244 1.354 28.376 1.00 77.44 288 ASP A N 1
ATOM 2257 C CA . ASP A 1 288 ? -21.920 0.698 29.505 1.00 77.44 288 ASP A CA 1
ATOM 2258 C C . ASP A 1 288 ? -21.368 -0.705 29.736 1.00 77.44 288 ASP A C 1
ATOM 2260 O O . ASP A 1 288 ? -21.096 -1.099 30.865 1.00 77.44 288 ASP A O 1
ATOM 2264 N N . ARG A 1 289 ? -21.144 -1.453 28.654 1.00 73.56 289 ARG A N 1
ATOM 2265 C CA . ARG A 1 289 ? -20.610 -2.807 28.737 1.00 73.56 289 ARG A CA 1
ATOM 2266 C C . ARG A 1 289 ? -19.139 -2.838 29.140 1.00 73.56 289 ARG A C 1
ATOM 2268 O O . ARG A 1 289 ? -18.731 -3.759 29.843 1.00 73.56 289 ARG A O 1
ATOM 2275 N N . ILE A 1 290 ? -18.348 -1.852 28.715 1.00 70.88 290 ILE A N 1
ATOM 2276 C CA . ILE A 1 290 ? -16.982 -1.657 29.215 1.00 70.88 290 ILE A CA 1
ATOM 2277 C C . ILE A 1 290 ? -17.024 -1.406 30.731 1.00 70.88 290 ILE A C 1
ATOM 2279 O O . ILE A 1 290 ? -16.269 -2.023 31.473 1.00 70.88 290 ILE A O 1
ATOM 2283 N N . GLU A 1 291 ? -17.930 -0.569 31.227 1.00 71.56 291 GLU A N 1
ATOM 2284 C CA . GLU A 1 291 ? -18.046 -0.345 32.672 1.00 71.56 291 GLU A CA 1
ATOM 2285 C C . GLU A 1 291 ? -18.531 -1.596 33.427 1.00 71.56 291 GLU A C 1
ATOM 2287 O O . GLU A 1 291 ? -17.971 -1.923 34.473 1.00 71.56 291 GLU A O 1
ATOM 2292 N N . GLU A 1 292 ? -19.518 -2.320 32.887 1.00 72.81 292 GLU A N 1
ATOM 2293 C CA . GLU A 1 292 ? -20.107 -3.524 33.494 1.00 72.81 292 GLU A CA 1
ATOM 2294 C C . GLU A 1 292 ? -19.089 -4.659 33.646 1.00 72.81 292 GLU A C 1
ATOM 2296 O O . GLU A 1 292 ? -18.996 -5.275 34.704 1.00 72.81 292 GLU A O 1
ATOM 2301 N N . VAL A 1 293 ? -18.317 -4.945 32.594 1.00 66.56 293 VAL A N 1
ATOM 2302 C CA . VAL A 1 293 ? -17.374 -6.074 32.592 1.00 66.56 293 VAL A CA 1
ATOM 2303 C C . VAL A 1 293 ? -16.136 -5.776 33.438 1.00 66.56 293 VAL A C 1
ATOM 2305 O O . VAL A 1 293 ? -15.528 -6.700 33.980 1.00 66.56 293 VAL A O 1
ATOM 2308 N N . TYR A 1 294 ? -15.741 -4.506 33.543 1.00 64.19 294 TYR A N 1
ATOM 2309 C CA . TYR A 1 294 ? -14.461 -4.129 34.145 1.00 64.19 294 TYR A CA 1
ATOM 2310 C C . TYR A 1 294 ? -14.592 -3.407 35.484 1.00 64.19 294 TYR A C 1
ATOM 2312 O O . TYR A 1 294 ? -13.570 -2.997 36.021 1.00 64.19 294 TYR A O 1
ATOM 2320 N N . HIS A 1 295 ? -15.808 -3.299 36.038 1.00 63.50 295 HIS A N 1
ATOM 2321 C CA . HIS A 1 295 ? -16.080 -2.661 37.331 1.00 63.50 295 HIS A CA 1
ATOM 2322 C C . HIS A 1 295 ? -15.370 -1.306 37.470 1.00 63.50 295 HIS A C 1
ATOM 2324 O O . HIS A 1 295 ? -14.809 -0.986 38.509 1.00 63.50 295 HIS A O 1
ATOM 2330 N N . VAL A 1 296 ? -15.384 -0.499 36.402 1.00 60.00 296 VAL A N 1
ATOM 2331 C CA . VAL A 1 296 ? -14.640 0.778 36.321 1.00 60.00 296 VAL A CA 1
ATOM 2332 C C . VAL A 1 296 ? -15.233 1.850 37.260 1.00 60.00 296 VAL A C 1
ATOM 2334 O O . VAL A 1 296 ? -14.765 2.983 37.303 1.00 60.00 296 VAL A O 1
ATOM 2337 N N . ARG A 1 297 ? -16.259 1.503 38.048 1.00 53.22 297 ARG A N 1
ATOM 2338 C CA . ARG A 1 297 ? -16.796 2.345 39.117 1.00 53.22 297 ARG A CA 1
ATOM 2339 C C . ARG A 1 297 ? -16.406 1.775 40.486 1.00 53.22 297 ARG A C 1
ATOM 2341 O O . ARG A 1 297 ? -16.604 0.575 40.680 1.00 53.22 297 ARG A O 1
ATOM 2348 N N . PRO A 1 298 ? -15.893 2.610 41.407 1.00 46.94 298 PRO A N 1
ATOM 2349 C CA . PRO A 1 298 ? -15.772 2.246 42.816 1.00 46.94 298 PRO A CA 1
ATOM 2350 C C . PRO A 1 298 ? -17.139 1.988 43.461 1.00 46.94 298 PRO A C 1
ATOM 2352 O O . PRO A 1 298 ? -18.145 2.579 42.995 1.00 46.94 298 PRO A O 1
#

pLDDT: mean 88.4, std 10.45, range [46.94, 98.56]

Foldseek 3Di:
DAAAFAEEPVAQVVVQVQCVVQPPWKAWKQFWWFFDFPDPPDDLPAFAFRVRTHYIYRLDIGHQPPVQWDTDNADIDGDPVRCVVSVVVQCVQCLFQVSIDSLEIEMENAVDEQDDDFDDDVCTRLNVPQVVSCVVVVVQRYNKGKYKYWYAYNPDRDIWIWIWMQGNVRDIDTSGTYHYDYCPDPVSVLSRQTALVVDPVSVVVVVVLVVLCVVVVWDWDWDQHHSRWIWIWIDLPPQKIKIWIHHSPPPVDAIWIWMQHPPPRDIDTDDQPSVLSPDPCSSVVVVVVVCVVPVSDD

Secondary structure (DSSP, 8-state):
-PPEEEEEHHHHHHHHHHHHHHTTS--EEEEEEEEEES-TT--TTS-B-GGGEEEEEEEEEEEPPGGGEEEETTEEEE-TTHHHHHHHHHHHHHHHSTT-B--EEEEEEEEEES------STTSHIIIIIHHHHHHHHHTTB--EEEEEEEE-SSSS-EEEEEEEE-TT--EEEEEEPEEE-TTSHHHHHHTPPPGGG-HHHHHHHHHHHHHHHHTT--EEEEE-GGG-EEEEEE-STTEEEEEEE-TTTTSSPPEEEEEETTTTEEEEE---GGGTSSSSHHHHHHHHHHHHHT---